Protein AF-A0A657ANF2-F1 (afdb_monomer_lite)

Structure (mmCIF, N/CA/C/O backbone):
data_AF-A0A657ANF2-F1
#
_entry.id   AF-A0A657ANF2-F1
#
loop_
_atom_site.group_PDB
_atom_site.id
_atom_site.type_symbol
_atom_site.label_atom_id
_atom_site.label_alt_id
_atom_site.label_comp_id
_atom_site.label_asym_id
_atom_site.label_entity_id
_atom_site.label_seq_id
_atom_site.pdbx_PDB_ins_code
_atom_site.Cartn_x
_atom_site.Cartn_y
_atom_si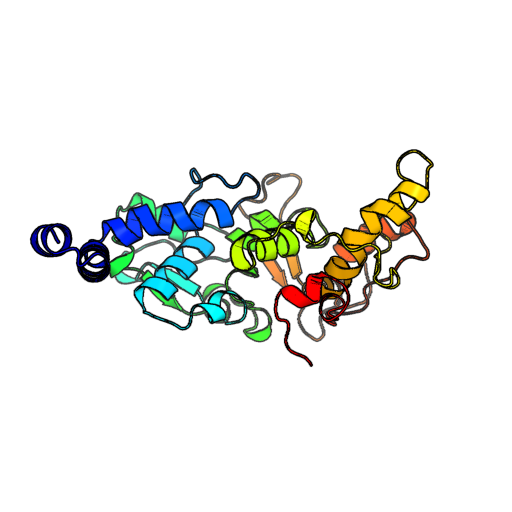te.Cartn_z
_atom_site.occupancy
_atom_site.B_iso_or_equiv
_atom_site.auth_seq_id
_atom_site.auth_comp_id
_atom_site.auth_asym_id
_atom_site.auth_atom_id
_atom_site.pdbx_PDB_model_num
ATOM 1 N N . MET A 1 1 ? -18.021 -6.505 30.573 1.00 88.06 1 MET A N 1
ATOM 2 C CA . MET A 1 1 ? -16.551 -6.576 30.742 1.00 88.06 1 MET A CA 1
ATOM 3 C C . MET A 1 1 ? -16.094 -7.172 32.077 1.00 88.06 1 MET A C 1
ATOM 5 O O . MET A 1 1 ? -15.579 -8.275 32.048 1.00 88.06 1 MET A O 1
ATOM 9 N N . ALA A 1 2 ? -16.232 -6.515 33.243 1.00 90.69 2 ALA A N 1
ATOM 10 C CA . ALA A 1 2 ? -15.667 -7.052 34.502 1.00 90.69 2 ALA A CA 1
ATOM 11 C C . ALA A 1 2 ? -16.219 -8.442 34.884 1.00 90.69 2 ALA A C 1
ATOM 13 O O . ALA A 1 2 ? -15.465 -9.310 35.313 1.00 90.69 2 ALA A O 1
ATOM 14 N N . ALA A 1 3 ? -17.521 -8.665 34.677 1.00 93.12 3 ALA A N 1
ATOM 15 C CA . ALA A 1 3 ? -18.145 -9.972 34.871 1.00 93.12 3 ALA A CA 1
ATOM 16 C C . ALA A 1 3 ? -17.601 -11.031 33.894 1.00 93.12 3 ALA A C 1
ATOM 18 O O . ALA A 1 3 ? -17.279 -12.131 34.327 1.00 93.12 3 ALA A O 1
ATOM 19 N N . ASP A 1 4 ? -17.429 -10.682 32.614 1.00 94.69 4 ASP A N 1
ATOM 20 C CA . ASP A 1 4 ? -16.887 -11.584 31.586 1.00 94.69 4 ASP A CA 1
ATOM 21 C C . ASP A 1 4 ? -15.442 -11.992 31.903 1.00 94.69 4 ASP A C 1
ATOM 23 O O . ASP A 1 4 ? -15.093 -13.166 31.823 1.00 94.69 4 ASP A O 1
ATOM 27 N N . ILE A 1 5 ? -14.616 -11.043 32.364 1.00 92.19 5 ILE A N 1
ATOM 28 C CA . ILE A 1 5 ? -13.241 -11.313 32.812 1.00 92.19 5 ILE A CA 1
ATOM 29 C C . ILE A 1 5 ? -13.242 -12.304 33.982 1.00 92.19 5 ILE A C 1
ATOM 31 O O . ILE A 1 5 ? -12.488 -13.274 33.968 1.00 92.19 5 ILE A O 1
ATOM 35 N N . LEU A 1 6 ? -14.097 -12.083 34.986 1.00 96.06 6 LEU A N 1
ATOM 36 C CA . LEU A 1 6 ? -14.198 -12.964 36.154 1.00 96.06 6 LEU A CA 1
ATOM 37 C C . LEU A 1 6 ? -14.741 -14.357 35.803 1.00 96.06 6 LEU A C 1
ATOM 39 O O . LEU A 1 6 ? -14.402 -15.324 36.481 1.00 96.06 6 LEU A O 1
ATOM 43 N N . ALA A 1 7 ? -15.555 -14.461 34.753 1.00 95.31 7 ALA A N 1
ATOM 44 C CA . ALA A 1 7 ? -16.096 -15.719 34.251 1.00 95.31 7 ALA A CA 1
ATOM 45 C C . ALA A 1 7 ? -15.133 -16.480 33.316 1.00 95.31 7 ALA A C 1
ATOM 47 O O . ALA A 1 7 ? -15.433 -17.607 32.938 1.00 95.31 7 ALA A O 1
ATOM 48 N N . GLY A 1 8 ? -13.979 -15.902 32.954 1.00 94.81 8 GLY A N 1
ATOM 49 C CA . GLY A 1 8 ? -13.053 -16.492 31.977 1.00 94.81 8 GLY A CA 1
ATOM 50 C C . GLY A 1 8 ? -13.495 -16.330 30.516 1.00 94.81 8 GLY A C 1
ATOM 51 O O . GLY A 1 8 ? -12.905 -16.931 29.622 1.00 94.81 8 GLY A O 1
ATOM 52 N N . GLU A 1 9 ? -14.493 -15.485 30.257 1.00 96.12 9 GLU A N 1
ATOM 53 C CA . GLU A 1 9 ? -15.094 -15.232 28.945 1.00 96.12 9 GLU A CA 1
ATOM 54 C C . GLU A 1 9 ? -14.338 -14.111 28.206 1.00 96.12 9 GLU A C 1
ATOM 56 O O . GLU A 1 9 ? -14.863 -13.023 27.944 1.00 96.12 9 GLU A O 1
ATOM 61 N N . ALA A 1 10 ? -13.059 -14.354 27.896 1.00 94.44 10 ALA A N 1
ATOM 62 C CA . ALA A 1 10 ? -12.150 -13.340 27.350 1.00 94.44 10 ALA A CA 1
ATOM 63 C C . ALA A 1 10 ? -12.661 -12.693 26.047 1.00 94.44 10 ALA A C 1
ATOM 65 O O . ALA A 1 10 ? -12.536 -11.481 25.874 1.00 94.44 10 ALA A O 1
ATOM 66 N N . SER A 1 11 ? -13.286 -13.471 25.157 1.00 94.56 11 SER A N 1
ATOM 67 C CA . SER A 1 11 ? -13.852 -12.956 23.903 1.00 94.56 11 SER A CA 1
ATOM 68 C C . SER A 1 11 ? -14.998 -11.970 24.144 1.00 94.56 11 SER A C 1
ATOM 70 O O . SER A 1 11 ? -15.018 -10.903 23.540 1.00 94.56 11 SER A O 1
ATOM 72 N N . ASN A 1 12 ? -15.910 -12.259 25.076 1.00 95.00 12 ASN A N 1
ATOM 73 C CA . ASN A 1 12 ? -17.025 -11.358 25.399 1.00 95.00 12 ASN A CA 1
ATOM 74 C C . ASN A 1 12 ? -16.527 -10.052 26.035 1.00 95.00 12 ASN A C 1
ATOM 76 O O . ASN A 1 12 ? -17.024 -8.962 25.728 1.00 95.00 12 ASN A O 1
ATOM 80 N N . ALA A 1 13 ? -15.502 -10.149 26.888 1.00 93.81 13 ALA A N 1
ATOM 81 C CA . ALA A 1 13 ? -14.836 -8.978 27.444 1.00 93.81 13 ALA A CA 1
ATOM 82 C C . ALA A 1 13 ? -14.207 -8.110 26.340 1.00 93.81 13 ALA A C 1
ATOM 84 O O . ALA A 1 13 ? -14.361 -6.887 26.379 1.00 93.81 13 ALA A O 1
ATOM 85 N N . ALA A 1 14 ? -13.554 -8.736 25.354 1.00 92.00 14 ALA A N 1
ATOM 86 C CA . ALA A 1 14 ? -12.954 -8.054 24.211 1.00 92.00 14 ALA A CA 1
ATOM 87 C C . ALA A 1 14 ? -14.010 -7.357 23.341 1.00 92.00 14 ALA A C 1
ATOM 89 O O . ALA A 1 14 ? -13.878 -6.162 23.098 1.00 92.00 14 ALA A O 1
ATOM 90 N N . TYR A 1 15 ? -15.102 -8.037 22.974 1.00 92.50 15 TYR A N 1
ATOM 91 C CA . TYR A 1 15 ? -16.200 -7.411 22.225 1.00 92.50 15 TYR A CA 1
ATOM 92 C C . TYR A 1 15 ? -16.806 -6.220 22.976 1.00 92.50 15 TYR A C 1
ATOM 94 O O . TYR A 1 15 ? -17.047 -5.174 22.385 1.00 92.50 15 TYR A O 1
ATOM 102 N N . THR A 1 16 ? -16.956 -6.316 24.302 1.00 93.50 16 THR A N 1
ATOM 103 C CA . THR A 1 16 ? -17.394 -5.162 25.105 1.00 93.50 16 THR A CA 1
ATOM 104 C C . THR A 1 16 ? -16.389 -4.003 25.038 1.00 93.50 16 THR A C 1
ATOM 106 O O . THR A 1 16 ? -16.791 -2.844 25.025 1.00 93.50 16 THR A O 1
ATOM 109 N N . ALA A 1 17 ? -15.081 -4.284 25.020 1.00 90.88 17 ALA A N 1
ATOM 110 C CA . ALA A 1 17 ? -14.048 -3.250 24.911 1.00 90.88 17 ALA A CA 1
ATOM 111 C C . ALA A 1 17 ? -14.080 -2.552 23.545 1.00 90.88 17 ALA A C 1
ATOM 113 O O . ALA A 1 17 ? -13.921 -1.333 23.479 1.00 90.88 17 ALA A O 1
ATOM 114 N N . MET A 1 18 ? -14.350 -3.314 22.483 1.00 93.88 18 MET A N 1
ATOM 115 C CA . MET A 1 18 ? -14.502 -2.814 21.115 1.00 93.88 18 MET A CA 1
ATOM 116 C C . MET A 1 18 ? -15.703 -1.874 20.952 1.00 93.88 18 MET A C 1
ATOM 118 O O . MET A 1 18 ? -15.773 -1.137 19.972 1.00 93.88 18 MET A O 1
ATOM 122 N N . GLU A 1 19 ? -16.636 -1.830 21.907 1.00 93.94 19 GLU A N 1
ATOM 123 C CA . GLU A 1 19 ? -17.721 -0.849 21.871 1.00 93.94 19 GLU A CA 1
ATOM 124 C C . GLU A 1 19 ? -17.276 0.575 22.231 1.00 93.94 19 GLU A C 1
ATOM 126 O O . GLU A 1 19 ? -17.934 1.545 21.847 1.00 93.94 19 GLU A O 1
ATOM 131 N N . HIS A 1 20 ? -16.152 0.731 22.927 1.00 95.69 20 HIS A N 1
ATOM 132 C CA . HIS A 1 20 ? -15.649 2.039 23.326 1.00 95.69 20 HIS A CA 1
ATOM 133 C C . HIS A 1 20 ? -14.862 2.705 22.186 1.00 95.69 20 HIS A C 1
ATOM 135 O O . HIS A 1 20 ? -14.032 2.063 21.544 1.00 95.69 20 HIS A O 1
ATOM 141 N N . THR A 1 21 ? -15.049 4.011 21.965 1.00 96.81 21 THR A N 1
ATOM 142 C CA . THR A 1 21 ? -14.400 4.739 20.853 1.00 96.81 21 THR A CA 1
ATOM 143 C C . THR A 1 21 ? -12.873 4.644 20.896 1.00 96.81 21 THR A C 1
ATOM 145 O O . THR A 1 21 ? -12.244 4.425 19.867 1.00 96.81 21 THR A O 1
ATOM 148 N N . ALA A 1 22 ? -12.283 4.674 22.097 1.00 96.50 22 ALA A N 1
ATOM 149 C CA . ALA A 1 22 ? -10.839 4.517 22.309 1.00 96.50 22 ALA A CA 1
ATOM 150 C C . ALA A 1 22 ? -10.234 3.231 21.711 1.00 96.50 22 ALA A C 1
ATOM 152 O O . ALA A 1 22 ? -9.039 3.213 21.419 1.00 96.50 22 ALA A O 1
ATOM 153 N N . PHE A 1 23 ? -11.021 2.170 21.493 1.00 97.31 23 PHE A N 1
ATOM 154 C CA . PHE A 1 23 ? -10.531 1.008 20.750 1.00 97.31 23 PHE A CA 1
ATOM 155 C C . PHE A 1 23 ? -10.122 1.394 19.317 1.00 97.31 23 PHE A C 1
ATOM 157 O O . PHE A 1 23 ? -9.074 0.978 18.839 1.00 97.31 23 PHE A O 1
ATOM 164 N N . TYR A 1 24 ? -10.883 2.263 18.657 1.00 98.06 24 TYR A N 1
ATOM 165 C CA . TYR A 1 24 ? -10.590 2.756 17.310 1.00 98.06 24 TYR A CA 1
ATOM 166 C C . TYR A 1 24 ? -9.601 3.925 17.353 1.00 98.06 24 TYR A C 1
ATOM 168 O O . TYR A 1 24 ? -8.571 3.892 16.682 1.00 98.06 24 TYR A O 1
ATOM 176 N N . ASP A 1 25 ? -9.877 4.912 18.209 1.00 97.69 25 ASP A N 1
ATOM 177 C CA . ASP A 1 25 ? -9.148 6.187 18.275 1.00 97.69 25 ASP A CA 1
ATOM 178 C C . ASP A 1 25 ? -7.704 6.023 18.790 1.00 97.69 25 ASP A C 1
ATOM 180 O O . ASP A 1 25 ? -6.833 6.853 18.515 1.00 97.69 25 ASP A O 1
ATOM 184 N N . VAL A 1 26 ? -7.442 4.949 19.549 1.00 96.75 26 VAL A N 1
ATOM 185 C CA . VAL A 1 26 ? -6.138 4.664 20.163 1.00 96.75 26 VAL A CA 1
ATOM 186 C C . VAL A 1 26 ? -5.621 3.288 19.767 1.00 96.75 26 VAL A C 1
ATOM 188 O O . VAL A 1 26 ? -4.534 3.199 19.203 1.00 96.75 26 VAL A O 1
ATOM 191 N N . THR A 1 27 ? -6.350 2.206 20.062 1.00 97.31 27 THR A N 1
ATOM 192 C CA . THR A 1 27 ? -5.808 0.845 19.897 1.00 97.31 27 THR A CA 1
ATOM 193 C C . THR A 1 27 ? -5.568 0.493 18.430 1.00 97.31 27 THR A C 1
ATOM 195 O O . THR A 1 27 ? -4.438 0.162 18.076 1.00 97.31 27 THR A O 1
ATOM 198 N N . LEU A 1 28 ? -6.581 0.601 17.566 1.00 97.56 28 LEU A N 1
ATOM 199 C CA . LEU A 1 28 ? -6.434 0.292 16.141 1.00 97.56 28 LEU A CA 1
ATOM 200 C C . LEU A 1 28 ? -5.561 1.315 15.412 1.00 97.56 28 LEU A C 1
ATOM 202 O O . LEU A 1 28 ? -4.761 0.927 14.565 1.00 97.56 28 LEU A O 1
ATOM 206 N N . LYS A 1 29 ? -5.645 2.600 15.775 1.00 98.19 29 LYS A N 1
ATOM 207 C CA . LYS A 1 29 ? -4.743 3.623 15.233 1.00 98.19 29 LYS A CA 1
ATOM 208 C C . LYS A 1 29 ? -3.274 3.295 15.517 1.00 98.19 29 LYS A C 1
ATOM 210 O O . LYS A 1 29 ? -2.473 3.245 14.591 1.00 98.19 29 LYS A O 1
ATOM 215 N N . ASN A 1 30 ? -2.924 2.994 16.769 1.00 97.81 30 ASN A N 1
ATOM 216 C CA . ASN A 1 30 ? -1.548 2.646 17.140 1.00 97.81 30 ASN A CA 1
ATOM 217 C C . ASN A 1 30 ? -1.097 1.297 16.566 1.00 97.81 30 ASN A C 1
ATOM 219 O O . ASN A 1 30 ? 0.100 1.112 16.354 1.00 97.81 30 ASN A O 1
ATOM 223 N N . LEU A 1 31 ? -2.034 0.372 16.325 1.00 97.44 31 LEU A N 1
ATOM 224 C CA . LEU A 1 31 ? -1.772 -0.886 15.628 1.00 97.44 31 LEU A CA 1
ATOM 225 C C . LEU A 1 31 ? -1.398 -0.641 14.160 1.00 97.44 31 LEU A C 1
ATOM 227 O O . LEU A 1 31 ? -0.428 -1.220 13.686 1.00 97.44 31 LEU A O 1
ATOM 231 N N . ALA A 1 32 ? -2.149 0.216 13.463 1.00 98.31 32 ALA A N 1
ATOM 232 C CA . ALA A 1 32 ? -1.952 0.485 12.042 1.00 98.31 32 ALA A CA 1
ATOM 233 C C . ALA A 1 32 ? -0.795 1.457 11.761 1.00 98.31 32 ALA A C 1
ATOM 235 O O . ALA A 1 32 ? -0.170 1.367 10.708 1.00 98.31 32 ALA A O 1
ATOM 236 N N . ALA A 1 33 ? -0.487 2.375 12.683 1.00 98.56 33 ALA A N 1
ATOM 237 C CA . ALA A 1 33 ? 0.499 3.433 12.466 1.00 98.56 33 ALA A CA 1
ATOM 238 C C . ALA A 1 33 ? 1.898 2.935 12.034 1.00 98.56 33 ALA A C 1
ATOM 240 O O . ALA A 1 33 ? 2.422 3.453 11.043 1.00 98.56 33 ALA A O 1
ATOM 241 N N . PRO A 1 34 ? 2.487 1.894 12.662 1.00 98.25 34 PRO A N 1
ATOM 242 C CA . PRO A 1 34 ? 3.754 1.311 12.215 1.00 98.25 34 PRO A CA 1
ATOM 243 C C . PRO A 1 34 ? 3.741 0.790 10.777 1.00 98.25 34 PRO A C 1
ATOM 245 O O . PRO A 1 34 ? 4.794 0.679 10.158 1.00 98.25 34 PRO A O 1
ATOM 248 N N . TRP A 1 35 ? 2.572 0.461 10.225 1.00 98.19 35 TRP A N 1
ATOM 249 C CA . TRP A 1 35 ? 2.472 -0.076 8.870 1.00 98.19 35 TRP A CA 1
ATOM 250 C C . TRP A 1 35 ? 2.598 1.008 7.801 1.00 98.19 35 TRP A C 1
ATOM 252 O O . TRP A 1 35 ? 2.810 0.679 6.638 1.00 98.19 35 TRP A O 1
ATOM 262 N N . THR A 1 36 ? 2.475 2.286 8.174 1.00 98.12 36 THR A N 1
ATOM 263 C CA . THR A 1 36 ? 2.385 3.410 7.231 1.00 98.12 36 THR A CA 1
ATOM 264 C C . THR A 1 36 ? 3.690 4.195 7.087 1.00 98.12 36 THR A C 1
ATOM 266 O O . THR A 1 36 ? 3.676 5.285 6.521 1.00 98.12 36 THR A O 1
ATOM 269 N N . ASN A 1 37 ? 4.800 3.720 7.661 1.00 97.75 37 ASN A N 1
ATOM 270 C CA . ASN A 1 37 ? 6.094 4.399 7.598 1.00 97.75 37 ASN A CA 1
ATOM 271 C C . ASN A 1 37 ? 7.266 3.417 7.711 1.00 97.75 37 ASN A C 1
ATOM 273 O O . ASN A 1 37 ? 7.164 2.386 8.371 1.00 97.75 37 ASN A O 1
ATOM 277 N N . GLU A 1 38 ? 8.407 3.766 7.114 1.00 96.19 38 GLU A N 1
ATOM 278 C CA . GLU A 1 38 ? 9.582 2.883 7.092 1.00 96.19 38 GLU A CA 1
ATOM 279 C C . GLU A 1 38 ? 10.214 2.658 8.472 1.00 96.19 38 GLU A C 1
ATOM 281 O O . GLU A 1 38 ? 10.819 1.614 8.716 1.00 96.19 38 GLU A O 1
ATOM 286 N N . ALA A 1 39 ? 10.060 3.620 9.388 1.00 97.12 39 ALA A N 1
ATOM 287 C CA . ALA A 1 39 ? 10.586 3.534 10.748 1.00 97.12 39 ALA A CA 1
ATOM 288 C C . ALA A 1 39 ? 9.763 2.606 11.657 1.00 97.12 39 ALA A C 1
ATOM 290 O O . ALA A 1 39 ? 10.162 2.369 12.798 1.00 97.12 39 ALA A O 1
ATOM 291 N N . MET A 1 40 ? 8.614 2.108 11.178 1.00 96.69 40 MET A N 1
ATOM 292 C CA . MET A 1 40 ? 7.659 1.309 11.950 1.00 96.69 40 MET A CA 1
ATOM 293 C C . MET A 1 40 ? 7.254 1.985 13.270 1.00 96.69 40 MET A C 1
ATOM 295 O O . MET A 1 40 ? 7.021 1.339 14.292 1.00 96.69 40 MET A O 1
ATOM 299 N N . SER A 1 41 ? 7.194 3.315 13.255 1.00 97.75 41 SER A N 1
ATOM 300 C CA . SER A 1 41 ? 6.860 4.128 14.417 1.00 97.75 41 SER A CA 1
ATOM 301 C C . SER A 1 41 ? 5.348 4.255 14.564 1.00 97.75 41 SER A C 1
ATOM 303 O O . SER A 1 41 ? 4.645 4.468 13.579 1.00 97.75 41 SER A O 1
ATOM 305 N N . SER A 1 42 ? 4.849 4.210 15.800 1.00 97.19 42 SER A N 1
ATOM 306 C CA . SER A 1 42 ? 3.474 4.630 16.110 1.00 97.19 42 SER A CA 1
ATOM 307 C C . SER A 1 42 ? 3.328 6.156 16.213 1.00 97.19 42 SER A C 1
ATOM 309 O O . SER A 1 42 ? 2.215 6.654 16.320 1.00 97.19 42 SER A O 1
ATOM 311 N N . PHE A 1 43 ? 4.435 6.909 16.203 1.00 96.25 43 PHE A N 1
ATOM 312 C CA . PHE A 1 43 ? 4.452 8.372 16.315 1.00 96.25 43 PHE A CA 1
ATOM 313 C C . PHE A 1 43 ? 4.463 9.028 14.934 1.00 96.25 43 PHE A C 1
ATOM 315 O O . PHE A 1 43 ? 5.441 9.665 14.542 1.00 96.25 43 PHE A O 1
ATOM 322 N N . VAL A 1 44 ? 3.381 8.832 14.190 1.00 97.69 44 VAL A N 1
ATOM 323 C CA . VAL A 1 44 ? 3.146 9.442 12.878 1.00 97.69 44 VAL A CA 1
ATOM 324 C C . VAL A 1 44 ? 1.724 10.012 12.828 1.00 97.69 44 VAL A C 1
ATOM 326 O O . VAL A 1 44 ? 0.861 9.490 13.537 1.00 97.69 44 VAL A O 1
ATOM 329 N N . PRO A 1 45 ? 1.462 11.064 12.029 1.00 98.00 45 PRO A N 1
ATOM 330 C CA . PRO A 1 45 ? 0.119 11.625 11.900 1.00 98.00 45 PRO A CA 1
ATOM 331 C C . PRO A 1 45 ? -0.892 10.595 11.396 1.00 98.00 45 PRO A C 1
ATOM 333 O O . PRO A 1 45 ? -0.549 9.750 10.557 1.00 98.00 45 PRO A O 1
ATOM 336 N N . PHE A 1 46 ? -2.143 10.697 11.850 1.00 98.75 46 PHE A N 1
ATOM 337 C CA . PHE A 1 46 ? -3.236 9.922 11.274 1.00 98.75 46 PHE A CA 1
ATOM 338 C C . PHE A 1 46 ? -3.354 10.177 9.765 1.00 98.75 46 PHE A C 1
ATOM 340 O O . PHE A 1 46 ? -3.164 11.298 9.290 1.00 98.75 46 PHE A O 1
ATOM 347 N N . ASN A 1 47 ? -3.627 9.125 8.993 1.00 98.81 47 ASN A N 1
ATOM 348 C CA . ASN A 1 47 ? -3.616 9.179 7.533 1.00 98.81 47 ASN A CA 1
ATOM 349 C C . ASN A 1 47 ? -4.621 8.206 6.903 1.00 98.81 47 ASN A C 1
ATOM 351 O O . ASN A 1 47 ? -5.271 7.418 7.594 1.00 98.81 47 ASN A O 1
ATOM 355 N N . ASP A 1 48 ? -4.735 8.260 5.578 1.00 98.75 48 ASP A N 1
ATOM 356 C CA . ASP A 1 48 ? -5.681 7.467 4.795 1.00 98.75 48 ASP A CA 1
ATOM 357 C C . ASP A 1 48 ? -5.501 5.956 4.912 1.00 98.75 48 ASP A C 1
ATOM 359 O O . ASP A 1 48 ? -6.490 5.218 4.962 1.00 98.75 48 ASP A O 1
ATOM 363 N N . TYR A 1 49 ? -4.261 5.478 4.997 1.00 98.75 49 TYR A N 1
ATOM 364 C CA . TYR A 1 49 ? -3.992 4.065 5.229 1.00 98.75 49 TYR A CA 1
ATOM 365 C C . TYR A 1 49 ? -4.553 3.630 6.593 1.00 98.75 49 TYR A C 1
ATOM 367 O O . TYR A 1 49 ? -5.357 2.694 6.664 1.00 98.75 49 TYR A O 1
ATOM 375 N N . MET A 1 50 ? -4.219 4.346 7.672 1.00 98.88 50 MET A N 1
ATOM 376 C CA . MET A 1 50 ? -4.751 4.027 9.003 1.00 98.88 50 MET A CA 1
ATOM 377 C C . MET A 1 50 ? -6.280 4.095 9.036 1.00 98.88 50 MET A C 1
ATOM 379 O O . MET A 1 50 ? -6.921 3.176 9.544 1.00 98.88 50 MET A O 1
ATOM 383 N N . ALA A 1 51 ? -6.871 5.149 8.466 1.00 98.88 51 ALA A N 1
ATOM 384 C CA . ALA A 1 51 ? -8.320 5.313 8.401 1.00 98.88 51 ALA A CA 1
ATOM 385 C C . ALA A 1 51 ? -8.995 4.134 7.695 1.00 98.88 51 ALA A C 1
ATOM 387 O O . ALA A 1 51 ? -9.993 3.613 8.191 1.00 98.88 51 ALA A O 1
ATOM 388 N N . THR A 1 52 ? -8.416 3.668 6.587 1.00 98.81 52 THR A N 1
ATOM 389 C CA . THR A 1 52 ? -8.944 2.540 5.810 1.00 98.81 52 THR A CA 1
ATOM 390 C C . THR A 1 52 ? -8.904 1.234 6.598 1.00 98.81 52 THR A C 1
ATOM 392 O O . THR A 1 52 ? -9.894 0.508 6.625 1.00 98.81 52 THR A O 1
ATOM 395 N N . VAL A 1 53 ? -7.803 0.955 7.303 1.00 98.69 53 VAL A N 1
ATOM 396 C CA . VAL A 1 53 ? -7.701 -0.218 8.189 1.00 98.69 53 VAL A CA 1
ATOM 397 C C . VAL A 1 53 ? -8.750 -0.158 9.300 1.00 98.69 53 VAL A C 1
ATOM 399 O O . VAL A 1 53 ? -9.473 -1.129 9.519 1.00 98.69 53 VAL A O 1
ATOM 402 N N . ILE A 1 54 ? -8.851 0.980 9.994 1.00 98.69 54 ILE A N 1
ATOM 403 C CA . ILE A 1 54 ? -9.790 1.167 11.108 1.00 98.69 54 ILE A CA 1
ATOM 404 C C . ILE A 1 54 ? -11.234 1.016 10.629 1.00 98.69 54 ILE A C 1
ATOM 406 O O . ILE A 1 54 ? -12.025 0.343 11.285 1.00 98.69 54 ILE A O 1
ATOM 410 N N . GLY A 1 55 ? -11.567 1.615 9.486 1.00 98.62 55 GLY A N 1
ATOM 411 C CA . GLY A 1 55 ? -12.894 1.553 8.890 1.00 98.62 55 GLY A CA 1
ATOM 412 C C . GLY A 1 55 ? -13.315 0.137 8.512 1.00 98.62 55 GLY A C 1
ATOM 413 O O . GLY A 1 55 ? -14.395 -0.294 8.907 1.00 98.62 55 GLY A O 1
ATOM 414 N N . LEU A 1 56 ? -12.438 -0.615 7.837 1.00 98.56 56 LEU A N 1
ATOM 415 C CA . LEU A 1 56 ? -12.699 -2.014 7.479 1.00 98.56 56 LEU A CA 1
ATOM 416 C C . LEU A 1 56 ? -12.949 -2.889 8.714 1.00 98.56 56 LEU A C 1
ATOM 418 O O . LEU A 1 56 ? -13.869 -3.702 8.710 1.00 98.56 56 LEU A O 1
ATOM 422 N N . VAL A 1 57 ? -12.152 -2.709 9.776 1.00 97.62 57 VAL A N 1
ATOM 423 C CA . VAL A 1 57 ? -12.334 -3.443 11.041 1.00 97.62 57 VAL A CA 1
ATOM 424 C C . VAL A 1 57 ? -13.641 -3.050 11.724 1.00 97.62 57 VAL A C 1
ATOM 426 O O . VAL A 1 57 ? -14.362 -3.915 12.211 1.00 97.62 57 VAL A O 1
ATOM 429 N N . ARG A 1 58 ? -13.956 -1.753 11.770 1.00 97.56 58 ARG A N 1
ATOM 430 C CA . ARG A 1 58 ? -15.186 -1.250 12.390 1.00 97.56 58 ARG A CA 1
ATOM 431 C C . ARG A 1 58 ? -16.436 -1.780 11.694 1.00 97.56 58 ARG A C 1
ATOM 433 O O . ARG A 1 58 ? -17.399 -2.127 12.370 1.00 97.56 58 ARG A O 1
ATOM 440 N N . ASP A 1 59 ? -16.415 -1.820 10.368 1.00 97.56 59 ASP A N 1
ATOM 441 C CA . ASP A 1 59 ? -17.565 -2.220 9.560 1.00 97.56 59 ASP A CA 1
ATOM 442 C C . ASP A 1 59 ? -17.687 -3.748 9.413 1.00 97.56 59 ASP A C 1
ATOM 444 O O . ASP A 1 59 ? -18.567 -4.212 8.691 1.00 97.56 59 ASP A O 1
ATOM 448 N N . ASP A 1 60 ? -16.825 -4.524 10.089 1.00 96.00 60 ASP A N 1
ATOM 449 C CA . ASP A 1 60 ? -16.749 -5.991 9.990 1.00 96.00 60 ASP A CA 1
ATOM 450 C C . ASP A 1 60 ? -16.665 -6.467 8.525 1.00 96.00 60 ASP A C 1
ATOM 452 O O . ASP A 1 60 ? -17.281 -7.450 8.104 1.00 96.00 60 ASP A O 1
ATOM 456 N N . ALA A 1 61 ? -15.927 -5.711 7.707 1.00 97.44 61 ALA A N 1
ATOM 457 C CA . ALA A 1 61 ? -15.745 -6.002 6.294 1.00 97.44 61 ALA A CA 1
ATOM 458 C C . ALA A 1 61 ? -14.754 -7.159 6.095 1.00 97.44 61 ALA A C 1
ATOM 460 O O . ALA A 1 61 ? -13.910 -7.446 6.946 1.00 97.44 61 ALA A O 1
ATOM 461 N N . ASP A 1 62 ? -14.791 -7.802 4.922 1.00 96.88 62 ASP A N 1
ATOM 462 C CA . ASP A 1 62 ? -13.766 -8.781 4.554 1.00 96.88 62 ASP A CA 1
ATOM 463 C C . ASP A 1 62 ? -12.392 -8.104 4.496 1.00 96.88 62 ASP A C 1
ATOM 465 O O . ASP A 1 62 ? -12.061 -7.420 3.524 1.00 96.88 62 ASP A O 1
ATOM 469 N N . PHE A 1 63 ? -11.578 -8.318 5.531 1.00 96.69 63 PHE A N 1
ATOM 470 C CA . PHE A 1 63 ? -10.302 -7.629 5.694 1.00 96.69 63 PHE A CA 1
ATOM 471 C C . PHE A 1 63 ? -9.318 -7.916 4.556 1.00 96.69 63 PHE A C 1
ATOM 473 O O . PHE A 1 63 ? -8.432 -7.111 4.305 1.00 96.69 63 PHE A O 1
ATOM 480 N N . ARG A 1 64 ? -9.495 -9.000 3.785 1.00 95.50 64 ARG A N 1
ATOM 481 C CA . ARG A 1 64 ? -8.661 -9.270 2.599 1.00 95.50 64 ARG A CA 1
ATOM 482 C C . ARG A 1 64 ? -8.754 -8.150 1.559 1.00 95.50 64 ARG A C 1
ATOM 484 O O . ARG A 1 64 ? -7.785 -7.915 0.841 1.00 95.50 64 ARG A O 1
ATOM 491 N N . SER A 1 65 ? -9.890 -7.446 1.499 1.00 97.25 65 SER A N 1
ATOM 492 C CA . SER A 1 65 ? -10.108 -6.283 0.619 1.00 97.25 65 SER A CA 1
ATOM 493 C C . SER A 1 65 ? -9.068 -5.181 0.808 1.00 97.25 65 SER A C 1
ATOM 495 O O . SER A 1 65 ? -8.778 -4.456 -0.147 1.00 97.25 65 SER A O 1
ATOM 497 N N . VAL A 1 66 ? -8.435 -5.122 1.987 1.00 97.62 66 VAL A N 1
ATOM 498 C CA . VAL A 1 66 ? -7.378 -4.166 2.318 1.00 97.62 66 VAL A CA 1
ATOM 499 C C . VAL A 1 66 ? -6.209 -4.219 1.333 1.00 97.62 66 VAL A C 1
ATOM 501 O O . VAL A 1 66 ? -5.522 -3.220 1.201 1.00 97.62 66 VAL A O 1
ATOM 504 N N . LEU A 1 67 ? -5.990 -5.323 0.606 1.00 96.62 67 LEU A N 1
ATOM 505 C CA . LEU A 1 67 ? -4.873 -5.476 -0.340 1.00 96.62 67 LEU A CA 1
ATOM 506 C C . LEU A 1 67 ? -5.267 -5.437 -1.824 1.00 96.62 67 LEU A C 1
ATOM 508 O O . LEU A 1 67 ? -4.397 -5.610 -2.672 1.00 96.62 67 LEU A O 1
ATOM 512 N N . TYR A 1 68 ? -6.544 -5.262 -2.176 1.00 96.00 68 TYR A N 1
ATOM 513 C CA . TYR A 1 68 ? -6.944 -5.328 -3.593 1.00 96.00 68 TYR A CA 1
ATOM 514 C C . TYR A 1 68 ? -8.131 -4.454 -3.990 1.00 96.00 68 TYR A C 1
ATOM 516 O O . TYR A 1 68 ? -8.338 -4.236 -5.178 1.00 96.00 68 TYR A O 1
ATOM 524 N N . SER A 1 69 ? -8.953 -4.000 -3.044 1.00 97.94 69 SER A N 1
ATOM 525 C CA . SER A 1 69 ? -10.182 -3.279 -3.384 1.00 97.94 69 SER A CA 1
ATOM 526 C C . SER A 1 69 ? -9.936 -1.798 -3.643 1.00 97.94 69 SER A C 1
ATOM 528 O O . SER A 1 69 ? -9.032 -1.191 -3.072 1.00 97.94 69 SER A O 1
ATOM 530 N N . ASP A 1 70 ? -10.804 -1.190 -4.443 1.00 98.62 70 ASP A N 1
ATOM 531 C CA . ASP A 1 70 ? -10.939 0.262 -4.506 1.00 98.62 70 ASP A CA 1
ATOM 532 C C . ASP A 1 70 ? -11.702 0.753 -3.273 1.00 98.62 70 ASP A C 1
ATOM 534 O O . ASP A 1 70 ? -12.922 0.906 -3.286 1.00 98.62 70 ASP A O 1
ATOM 538 N N . VAL A 1 71 ? -10.975 0.896 -2.167 1.00 98.50 71 VAL A N 1
ATOM 539 C CA . VAL A 1 71 ? -11.531 1.229 -0.854 1.00 98.50 71 VAL A CA 1
ATOM 540 C C . VAL A 1 71 ? -10.740 2.351 -0.204 1.00 98.50 71 VAL A C 1
ATOM 542 O O . VAL A 1 71 ? -9.513 2.412 -0.312 1.00 98.50 71 VAL A O 1
ATOM 545 N N . LEU A 1 72 ? -11.465 3.234 0.474 1.00 98.69 72 LEU A N 1
ATOM 546 C CA . LEU A 1 72 ? -10.935 4.306 1.299 1.00 98.69 72 LEU A CA 1
ATOM 547 C C . LEU A 1 72 ? -11.912 4.573 2.445 1.00 98.69 72 LEU A C 1
ATOM 549 O O . LEU A 1 72 ? -13.115 4.374 2.294 1.00 98.69 72 LEU A O 1
ATOM 553 N N . TYR A 1 73 ? -11.418 5.068 3.573 1.00 98.75 73 TYR A N 1
ATOM 554 C CA . TYR A 1 73 ? -12.274 5.634 4.613 1.00 98.75 73 TYR A CA 1
ATOM 555 C C . TYR A 1 73 ? -11.884 7.074 4.882 1.00 98.75 73 TYR A C 1
ATOM 557 O O . TYR A 1 73 ? -10.707 7.373 5.054 1.00 98.75 73 TYR A O 1
ATOM 565 N N . VAL A 1 74 ? -12.884 7.948 4.940 1.00 98.81 74 VAL A N 1
ATOM 566 C CA . VAL A 1 74 ? -12.723 9.394 5.126 1.00 98.81 74 VAL A CA 1
ATOM 567 C C . VAL A 1 74 ? -13.581 9.872 6.294 1.00 98.81 74 VAL A C 1
ATOM 569 O O . VAL A 1 74 ? -14.568 9.237 6.659 1.00 98.81 74 VAL A O 1
ATOM 572 N N . GLY A 1 75 ? -13.219 10.995 6.899 1.00 98.50 75 GLY A N 1
ATOM 573 C CA . GLY A 1 75 ? -14.039 11.691 7.881 1.00 98.50 75 GLY A CA 1
ATOM 574 C C . GLY A 1 75 ? -15.359 12.185 7.286 1.00 98.50 75 GLY A C 1
ATOM 575 O O . GLY A 1 75 ? -15.423 12.652 6.148 1.00 98.50 75 GLY A O 1
ATOM 576 N N . ASN A 1 76 ? -16.423 12.090 8.077 1.00 98.00 76 ASN A N 1
ATOM 577 C CA . ASN A 1 76 ? -17.774 12.472 7.691 1.00 98.00 76 ASN A CA 1
ATOM 578 C C . ASN A 1 76 ? -17.837 13.947 7.255 1.00 98.00 76 ASN A C 1
ATOM 580 O O . ASN A 1 76 ? -17.348 14.837 7.956 1.00 98.00 76 ASN A O 1
ATOM 584 N N . SER A 1 77 ? -18.499 14.222 6.128 1.00 96.00 77 SER A N 1
ATOM 585 C CA . SER A 1 77 ? -18.615 15.575 5.568 1.00 96.00 77 SER A CA 1
ATOM 586 C C . SER A 1 77 ? -19.302 16.573 6.509 1.00 96.00 77 SER A C 1
ATOM 588 O O . SER A 1 77 ? -19.056 17.775 6.407 1.00 96.00 77 SER A O 1
ATOM 590 N N . SER A 1 78 ? -20.107 16.103 7.472 1.00 97.00 78 SER A N 1
ATOM 591 C CA . SER A 1 78 ? -20.751 16.957 8.478 1.00 97.00 78 SER A CA 1
ATOM 592 C C . SER A 1 78 ? -19.770 17.660 9.421 1.00 97.00 78 SER A C 1
ATOM 594 O O . SER A 1 78 ? -20.167 18.593 10.114 1.00 97.00 78 SER A O 1
ATOM 596 N N . LEU A 1 79 ? -18.515 17.208 9.483 1.00 97.56 79 LEU A N 1
ATOM 597 C CA . LEU A 1 79 ? -17.482 17.760 10.361 1.00 97.56 79 LEU A CA 1
ATOM 598 C C . LEU A 1 79 ? -16.810 19.025 9.803 1.00 97.56 79 LEU A C 1
ATOM 600 O O . LEU A 1 79 ? -16.100 19.704 10.538 1.00 97.56 79 LEU A O 1
ATOM 604 N N . GLY A 1 80 ? -17.026 19.367 8.526 1.00 97.19 80 GLY A N 1
ATOM 605 C CA . GLY A 1 80 ? -16.415 20.555 7.914 1.00 97.19 80 GLY A CA 1
ATOM 606 C C . GLY A 1 80 ? -14.891 20.466 7.755 1.00 97.19 80 GLY A C 1
ATOM 607 O O . GLY A 1 80 ? -14.213 21.492 7.774 1.00 97.19 80 GLY A O 1
ATOM 608 N N . LEU A 1 81 ? -14.357 19.248 7.620 1.00 98.19 81 LEU A N 1
ATOM 609 C CA . LEU A 1 81 ? -12.933 18.980 7.401 1.00 98.19 81 LEU A CA 1
ATOM 610 C C . LEU A 1 81 ? -12.480 19.457 6.007 1.00 98.19 81 LEU A C 1
ATOM 612 O O . LEU A 1 81 ? -13.311 19.569 5.100 1.00 98.19 81 LEU A O 1
ATOM 616 N N . PRO A 1 82 ? -11.167 19.679 5.789 1.00 98.38 82 PRO A N 1
ATOM 617 C CA . PRO A 1 82 ? -10.613 19.769 4.439 1.00 98.38 82 PRO A CA 1
ATOM 618 C C . PRO A 1 82 ? -11.043 18.565 3.596 1.00 98.38 82 PRO A C 1
ATOM 620 O O . PRO A 1 82 ? -11.184 17.466 4.126 1.00 98.38 82 PRO A O 1
ATOM 623 N N . ASN A 1 83 ? -11.233 18.738 2.288 1.00 97.88 83 ASN A N 1
ATOM 624 C CA . ASN A 1 83 ? -11.560 17.600 1.426 1.00 97.88 83 ASN A CA 1
ATOM 625 C C . ASN A 1 83 ? -10.402 16.581 1.412 1.00 97.88 83 ASN A C 1
ATOM 627 O O . ASN A 1 83 ? -9.239 17.002 1.423 1.00 97.88 83 ASN A O 1
ATOM 631 N N . PRO A 1 84 ? -10.692 15.267 1.349 1.00 97.81 84 PRO A N 1
ATOM 632 C CA . PRO A 1 84 ? -9.682 14.252 1.068 1.00 97.81 84 PRO A CA 1
ATOM 633 C C . PRO A 1 84 ? -8.890 14.607 -0.195 1.00 97.81 84 PRO A C 1
ATOM 635 O O . PRO A 1 84 ? -9.444 15.137 -1.158 1.00 97.81 84 PRO A O 1
ATOM 638 N N . SER A 1 85 ? -7.585 14.344 -0.182 1.00 97.00 85 SER A N 1
ATOM 639 C CA . SER A 1 85 ? -6.695 14.709 -1.281 1.00 97.00 85 SER A CA 1
ATOM 640 C C . SER A 1 85 ? -5.588 13.681 -1.458 1.00 97.00 85 SER A C 1
ATOM 642 O O . SER A 1 85 ? -4.968 13.250 -0.488 1.00 97.00 85 SER A O 1
ATOM 644 N N . ILE A 1 86 ? -5.281 13.354 -2.713 1.00 96.12 86 ILE A N 1
ATOM 645 C CA . ILE A 1 86 ? -4.137 12.503 -3.058 1.00 96.12 86 ILE A CA 1
ATOM 646 C C . ILE A 1 86 ? -2.790 13.198 -2.812 1.00 96.12 86 ILE A C 1
ATOM 648 O O . ILE A 1 86 ? -1.768 12.528 -2.708 1.00 96.12 86 ILE A O 1
ATOM 652 N N . SER A 1 87 ? -2.780 14.529 -2.689 1.00 96.75 87 SER A N 1
ATOM 653 C CA . SER A 1 87 ? -1.565 15.334 -2.519 1.00 96.75 87 SER A CA 1
ATOM 654 C C . SER A 1 87 ? -1.416 15.974 -1.138 1.00 96.75 87 SER A C 1
ATOM 656 O O . SER A 1 87 ? -0.476 16.726 -0.899 1.00 96.75 87 SER A O 1
ATOM 658 N N . SER A 1 88 ? -2.327 15.699 -0.198 1.00 97.50 88 SER A N 1
ATOM 659 C CA . SER A 1 88 ? -2.286 16.297 1.141 1.00 97.50 88 SER A CA 1
ATOM 660 C C . SER A 1 88 ? -2.897 15.390 2.204 1.00 97.50 88 SER A C 1
ATOM 662 O O . SER A 1 88 ? -3.949 14.798 1.988 1.00 97.50 88 SER A O 1
ATOM 664 N N . ASN A 1 89 ? -2.269 15.338 3.384 1.00 98.38 89 ASN A N 1
ATOM 665 C CA . ASN A 1 89 ? -2.787 14.606 4.544 1.00 98.38 89 ASN A CA 1
ATOM 666 C C . ASN A 1 89 ? -3.768 15.426 5.410 1.00 98.38 89 ASN A C 1
ATOM 668 O O . ASN A 1 89 ? -4.307 14.910 6.387 1.00 98.38 89 ASN A O 1
ATOM 672 N N . ALA A 1 90 ? -4.034 16.687 5.049 1.00 98.56 90 ALA A N 1
ATOM 673 C CA . ALA A 1 90 ? -4.735 17.645 5.907 1.00 98.56 90 ALA A CA 1
ATOM 674 C C . ALA A 1 90 ? -6.137 17.191 6.351 1.00 98.56 90 ALA A C 1
ATOM 676 O O . ALA A 1 90 ? -6.590 17.562 7.430 1.00 98.56 90 ALA A O 1
ATOM 677 N N . HIS A 1 91 ? -6.832 16.388 5.540 1.00 98.75 91 HIS A N 1
ATOM 678 C CA . HIS A 1 91 ? -8.129 15.818 5.910 1.00 98.75 91 HIS A CA 1
ATOM 679 C C . HIS A 1 91 ? -8.034 14.938 7.168 1.00 98.75 91 HIS A C 1
ATOM 681 O O . HIS A 1 91 ? -8.847 15.065 8.082 1.00 98.75 91 HIS A O 1
ATOM 687 N N . TYR A 1 92 ? -7.031 14.059 7.216 1.00 98.75 92 TYR A N 1
ATOM 688 C CA . TYR A 1 92 ? -6.855 13.085 8.291 1.00 98.75 92 TYR A CA 1
ATOM 689 C C . TYR A 1 92 ? -6.233 13.719 9.534 1.00 98.75 92 TYR A C 1
ATOM 691 O O . TYR A 1 92 ? -6.662 13.413 10.642 1.00 98.75 92 TYR A O 1
ATOM 699 N N . GLU A 1 93 ? -5.307 14.664 9.356 1.00 98.62 93 GLU A N 1
ATOM 700 C CA . GLU A 1 93 ? -4.769 15.465 10.464 1.00 98.62 93 GLU A CA 1
ATOM 701 C C . GLU A 1 93 ? -5.878 16.277 11.133 1.00 98.62 93 GLU A C 1
ATOM 703 O O . GLU A 1 93 ? -6.042 16.201 12.344 1.00 98.62 93 GLU A O 1
ATOM 708 N N . ALA A 1 94 ? -6.726 16.963 10.357 1.00 98.75 94 ALA A N 1
ATOM 709 C CA . ALA A 1 94 ? -7.850 17.718 10.911 1.00 98.75 94 ALA A CA 1
ATOM 710 C C . ALA A 1 94 ? -8.876 16.820 11.625 1.00 98.75 94 ALA A C 1
ATOM 712 O O . ALA A 1 94 ? -9.471 17.234 12.622 1.00 98.75 94 ALA A O 1
ATOM 713 N N . LEU A 1 95 ? -9.092 15.596 11.127 1.00 98.50 95 LEU A N 1
ATOM 714 C CA . LEU A 1 95 ? -9.973 14.622 11.771 1.00 98.50 95 LEU A CA 1
ATOM 715 C C . LEU A 1 95 ? -9.436 14.205 13.151 1.00 98.50 95 LEU A C 1
ATOM 717 O O . LEU A 1 95 ? -10.207 14.140 14.110 1.00 98.50 95 LEU A O 1
ATOM 721 N N . GLU A 1 96 ? -8.127 13.957 13.252 1.00 97.88 96 GLU A N 1
ATOM 722 C CA . GLU A 1 96 ? -7.448 13.612 14.504 1.00 97.88 96 GLU A CA 1
ATOM 723 C C . GLU A 1 96 ? -7.360 14.807 15.467 1.00 97.88 96 GLU A C 1
ATOM 725 O O . GLU A 1 96 ? -7.752 14.683 16.629 1.00 97.88 96 GLU A O 1
ATOM 730 N N . ASP A 1 97 ? -6.920 15.971 14.987 1.00 98.06 97 ASP A N 1
ATOM 731 C CA . ASP A 1 97 ? -6.762 17.202 15.772 1.00 98.06 97 ASP A CA 1
ATOM 732 C C . ASP A 1 97 ? -8.095 17.697 16.350 1.00 98.06 97 ASP A C 1
ATOM 734 O O . ASP A 1 97 ? -8.144 18.253 17.451 1.00 98.06 97 ASP A O 1
ATOM 738 N N . GLY A 1 98 ? -9.200 17.465 15.632 1.00 97.12 98 GLY A N 1
ATOM 739 C CA . GLY A 1 98 ? -10.556 17.751 16.100 1.00 97.12 98 GLY A CA 1
ATOM 740 C C . GLY A 1 98 ? -11.049 16.817 17.212 1.00 97.12 98 GLY A C 1
ATOM 741 O O . GLY A 1 98 ? -12.106 17.069 17.793 1.00 97.12 98 GLY A O 1
ATOM 742 N N . GLY A 1 99 ? -10.314 15.741 17.523 1.00 97.00 99 GLY A N 1
ATOM 743 C CA . GLY A 1 99 ? -10.702 14.743 18.521 1.00 97.00 99 GLY A CA 1
ATOM 744 C C . GLY A 1 99 ? -11.984 13.991 18.155 1.00 97.00 99 GLY A C 1
ATOM 745 O O . GLY A 1 99 ? -12.716 13.543 19.040 1.00 97.00 99 GLY A O 1
ATOM 746 N N . HIS A 1 100 ? -12.300 13.897 16.861 1.00 97.75 100 HIS A N 1
ATOM 747 C CA . HIS A 1 100 ? -13.503 13.227 16.387 1.00 97.75 100 HIS A CA 1
ATOM 748 C C . HIS A 1 100 ? -13.360 11.712 16.523 1.00 97.75 100 HIS A C 1
ATOM 750 O O . HIS A 1 100 ? -12.326 11.139 16.183 1.00 97.75 100 HIS A O 1
ATOM 756 N N . SER A 1 101 ? -14.416 11.043 16.991 1.00 97.81 101 SER A N 1
ATOM 757 C CA . SER A 1 101 ? -14.390 9.587 17.115 1.00 97.81 101 SER A CA 1
ATOM 758 C C . SER A 1 101 ? -14.272 8.922 15.742 1.00 97.81 101 SER A C 1
ATOM 760 O O . SER A 1 101 ? -15.149 9.075 14.891 1.00 97.81 101 SER A O 1
ATOM 762 N N . LEU A 1 102 ? -13.237 8.105 15.558 1.00 98.06 102 LEU A N 1
ATOM 763 C CA . LEU A 1 102 ? -13.039 7.294 14.359 1.00 98.06 102 LEU A CA 1
ATOM 764 C C . LEU A 1 102 ? -14.104 6.194 14.250 1.00 98.06 102 LEU A C 1
ATOM 766 O O . LEU A 1 102 ? -14.475 5.797 13.146 1.00 98.06 102 LEU A O 1
ATOM 770 N N . LYS A 1 103 ? -14.661 5.751 15.387 1.00 97.56 103 LYS A N 1
ATOM 771 C CA . LYS A 1 103 ? -15.823 4.852 15.409 1.00 97.56 103 LYS A CA 1
ATOM 772 C C . LYS A 1 103 ? -17.038 5.513 14.756 1.00 97.56 103 LYS A C 1
ATOM 774 O O . LYS A 1 103 ? -17.677 4.903 13.908 1.00 97.56 103 LYS A O 1
ATOM 779 N N . GLU A 1 104 ? -17.361 6.745 15.134 1.00 97.62 104 GLU A N 1
ATOM 780 C CA . GLU A 1 104 ? -18.607 7.399 14.711 1.00 97.62 104 GLU A CA 1
ATOM 781 C C . GLU A 1 104 ? -18.496 8.099 13.352 1.00 97.62 104 GLU A C 1
ATOM 783 O O . GLU A 1 104 ? -19.459 8.109 12.586 1.00 97.62 104 GLU A O 1
ATOM 788 N N . TYR A 1 105 ? -17.333 8.681 13.046 1.00 98.19 105 TYR A N 1
ATOM 789 C CA . TYR A 1 105 ? -17.200 9.642 11.951 1.00 98.19 105 TYR A CA 1
ATOM 790 C C . TYR A 1 105 ? -16.368 9.171 10.759 1.00 98.19 105 TYR A C 1
ATOM 792 O O . TYR A 1 105 ? -16.272 9.923 9.795 1.00 98.19 105 TYR A O 1
ATOM 800 N N . LEU A 1 106 ? -15.806 7.958 10.752 1.00 98.19 106 LEU A N 1
ATOM 801 C CA . LEU A 1 106 ? -15.263 7.397 9.508 1.00 98.19 106 LEU A CA 1
ATOM 802 C C . LEU A 1 106 ? -16.395 6.910 8.593 1.00 98.19 106 LEU A C 1
ATOM 804 O O . LEU A 1 106 ? -17.343 6.269 9.039 1.00 98.19 106 LEU A O 1
ATOM 808 N N . ILE A 1 107 ? -16.312 7.182 7.300 1.00 98.31 107 ILE A N 1
ATOM 809 C CA . ILE A 1 107 ? -17.300 6.777 6.299 1.00 98.31 107 ILE A CA 1
ATOM 810 C C . ILE A 1 107 ? -16.562 6.112 5.142 1.00 98.31 107 ILE A C 1
ATOM 812 O O . ILE A 1 107 ? -15.527 6.609 4.695 1.00 98.31 107 ILE A O 1
ATOM 816 N N . ALA A 1 108 ? -17.094 4.984 4.673 1.00 98.31 108 ALA A N 1
ATOM 817 C CA . ALA A 1 108 ? -16.557 4.278 3.520 1.00 98.31 108 ALA A CA 1
ATOM 818 C C . ALA A 1 108 ? -16.706 5.122 2.243 1.00 98.31 108 ALA A C 1
ATOM 820 O O . ALA A 1 108 ? -17.750 5.727 1.995 1.00 98.31 108 ALA A O 1
ATOM 821 N N . SER A 1 109 ? -15.662 5.134 1.426 1.00 98.25 109 SER A N 1
ATOM 822 C CA . SER A 1 109 ? -15.612 5.712 0.084 1.00 98.25 109 SER A CA 1
ATOM 823 C C . SER A 1 109 ? -14.619 4.892 -0.755 1.00 98.25 109 SER A C 1
ATOM 825 O O . SER A 1 109 ? -14.288 3.753 -0.417 1.00 98.25 109 SER A O 1
ATOM 827 N N . THR A 1 110 ? -14.158 5.444 -1.870 1.00 98.62 110 THR A N 1
ATOM 828 C CA . THR A 1 110 ? -13.243 4.787 -2.804 1.00 98.62 110 THR A CA 1
ATOM 829 C C . THR A 1 110 ? -12.071 5.708 -3.115 1.00 98.62 110 THR A C 1
ATOM 831 O O . THR A 1 110 ? -12.190 6.935 -3.050 1.00 98.62 110 THR A O 1
ATOM 834 N N . GLN A 1 111 ? -10.922 5.124 -3.448 1.00 98.38 111 GLN A N 1
ATOM 835 C CA . GLN A 1 111 ? -9.773 5.912 -3.885 1.00 98.38 111 GLN A CA 1
ATOM 836 C C . GLN A 1 111 ? -10.061 6.537 -5.246 1.00 98.38 111 GLN A C 1
ATOM 838 O O . GLN A 1 111 ? -9.698 7.687 -5.470 1.00 98.38 111 GLN A O 1
ATOM 843 N N . SER A 1 112 ? -10.760 5.831 -6.139 1.00 97.94 112 SER A N 1
ATOM 844 C CA . SER A 1 112 ? -11.115 6.394 -7.445 1.00 97.94 112 SER A CA 1
ATOM 845 C C . SER A 1 112 ? -11.977 7.653 -7.348 1.00 97.94 112 SER A C 1
ATOM 847 O O . SER A 1 112 ? -11.724 8.616 -8.070 1.00 97.94 112 SER A O 1
ATOM 849 N N . GLU A 1 113 ? -12.935 7.693 -6.419 1.00 97.31 113 GLU A N 1
ATOM 850 C CA . GLU A 1 113 ? -13.773 8.871 -6.182 1.00 97.31 113 GLU A CA 1
ATOM 851 C C . GLU A 1 113 ? -12.992 10.016 -5.526 1.00 97.31 113 GLU A C 1
ATOM 853 O O . GLU A 1 113 ? -13.026 11.142 -6.019 1.00 97.31 113 GLU A O 1
ATOM 858 N N . GLN A 1 114 ? -12.277 9.744 -4.428 1.00 97.81 114 GLN A N 1
ATOM 859 C CA . GLN A 1 114 ? -11.635 10.803 -3.639 1.00 97.81 114 GLN A CA 1
ATOM 860 C C . GLN A 1 114 ? -10.343 11.326 -4.272 1.00 97.81 114 GLN A C 1
ATOM 862 O O . GLN A 1 114 ? -9.995 12.494 -4.104 1.00 97.81 114 GLN A O 1
ATOM 867 N N . TYR A 1 115 ? -9.618 10.473 -4.994 1.00 96.62 115 TYR A N 1
ATOM 868 C CA . TYR A 1 115 ? -8.306 10.787 -5.562 1.00 96.62 115 TYR A CA 1
ATOM 869 C C . TYR A 1 115 ? -8.320 10.942 -7.082 1.00 96.62 115 TYR A C 1
ATOM 871 O O . TYR A 1 115 ? -7.288 11.268 -7.667 1.00 96.62 115 TYR A O 1
ATOM 879 N N . ASN A 1 116 ? -9.478 10.751 -7.725 1.00 93.50 116 ASN A N 1
ATOM 880 C CA . ASN A 1 116 ? -9.648 10.866 -9.174 1.00 93.50 116 ASN A CA 1
ATOM 881 C C . ASN A 1 116 ? -8.652 9.990 -9.965 1.00 93.50 116 ASN A C 1
ATOM 883 O O . ASN A 1 116 ? -8.120 10.387 -11.005 1.00 93.50 116 ASN A O 1
ATOM 887 N N . ILE A 1 117 ? -8.394 8.785 -9.453 1.00 94.06 117 ILE A N 1
ATOM 888 C CA . ILE A 1 117 ? -7.640 7.734 -10.144 1.00 94.06 117 ILE A CA 1
ATOM 889 C C . ILE A 1 117 ? -8.614 6.725 -10.768 1.00 94.06 117 ILE A C 1
ATOM 891 O O . ILE A 1 117 ? -9.744 6.590 -10.299 1.00 94.06 117 ILE A O 1
ATOM 895 N N . PRO A 1 118 ? -8.229 5.975 -11.813 1.00 95.50 118 PRO A N 1
ATOM 896 C CA . PRO A 1 118 ? -9.051 4.865 -12.278 1.00 95.50 118 PRO A CA 1
ATOM 897 C C . PRO A 1 118 ? -9.255 3.842 -11.164 1.00 95.50 118 PRO A C 1
ATOM 899 O O . PRO A 1 118 ? -8.314 3.528 -10.444 1.00 95.50 118 PRO A O 1
ATOM 902 N N . SER A 1 119 ? -10.441 3.240 -11.081 1.00 96.31 119 SER A N 1
ATOM 903 C CA . SER A 1 119 ? -10.699 2.166 -10.109 1.00 96.31 119 SER A CA 1
ATOM 904 C C . SER A 1 119 ? -9.729 0.985 -10.274 1.00 96.31 119 SER A C 1
ATOM 906 O O . SER A 1 119 ? -9.252 0.426 -9.295 1.00 96.31 119 SER A O 1
ATOM 908 N N . ALA A 1 120 ? -9.318 0.684 -11.513 1.00 93.12 120 ALA A N 1
ATOM 909 C CA . ALA A 1 120 ? -8.296 -0.328 -11.806 1.00 93.12 120 ALA A CA 1
ATOM 910 C C . ALA A 1 120 ? -6.879 0.029 -11.303 1.00 93.12 120 ALA A C 1
ATOM 912 O O . ALA A 1 120 ? -6.001 -0.827 -11.312 1.00 93.12 120 ALA A O 1
ATOM 913 N N . ALA A 1 121 ? -6.645 1.283 -10.902 1.00 95.75 121 ALA A N 1
ATOM 914 C CA . ALA A 1 121 ? -5.400 1.730 -10.284 1.00 95.75 121 ALA A CA 1
ATOM 915 C C . ALA A 1 121 ? -5.436 1.643 -8.748 1.00 95.75 121 ALA A C 1
ATOM 917 O O . ALA A 1 121 ? -4.439 1.939 -8.099 1.00 95.75 121 ALA A O 1
ATOM 918 N N . ALA A 1 122 ? -6.572 1.294 -8.143 1.00 97.50 122 ALA A N 1
ATOM 919 C CA . ALA A 1 122 ? -6.661 1.126 -6.702 1.00 97.50 122 ALA A CA 1
ATOM 920 C C . ALA A 1 122 ? -6.315 -0.321 -6.319 1.00 97.50 122 ALA A C 1
ATOM 922 O O . ALA A 1 122 ? -6.845 -1.271 -6.891 1.00 97.50 122 ALA A O 1
ATOM 923 N N . ALA A 1 123 ? -5.435 -0.489 -5.333 1.00 96.94 123 ALA A N 1
ATOM 924 C CA . ALA A 1 123 ? -5.030 -1.786 -4.796 1.00 96.94 123 ALA A CA 1
ATOM 925 C C . ALA A 1 123 ? -5.049 -1.748 -3.262 1.00 96.94 123 ALA A C 1
ATOM 927 O O . ALA A 1 123 ? -4.030 -1.914 -2.585 1.00 96.94 123 ALA A O 1
ATOM 928 N N . GLY A 1 124 ? -6.233 -1.466 -2.713 1.00 97.88 124 GLY A N 1
ATOM 929 C CA . GLY A 1 124 ? -6.450 -1.310 -1.284 1.00 97.88 124 GLY A CA 1
ATOM 930 C C . GLY A 1 124 ? -5.487 -0.294 -0.683 1.00 97.88 124 GLY A C 1
ATOM 931 O O . GLY A 1 124 ? -5.245 0.775 -1.237 1.00 97.88 124 GLY A O 1
ATOM 932 N N . ILE A 1 125 ? -4.883 -0.636 0.443 1.00 98.19 125 ILE A N 1
ATOM 933 C CA . ILE A 1 125 ? -4.001 0.273 1.160 1.00 98.19 125 ILE A CA 1
ATOM 934 C C . ILE A 1 125 ? -2.694 0.568 0.433 1.00 98.19 125 ILE A C 1
ATOM 936 O O . ILE A 1 125 ? -2.079 1.596 0.708 1.00 98.19 125 ILE A O 1
ATOM 940 N N . MET A 1 126 ? -2.278 -0.275 -0.517 1.00 98.12 126 MET A N 1
ATOM 941 C CA . MET A 1 126 ? -0.972 -0.147 -1.171 1.00 98.12 126 MET A CA 1
ATOM 942 C C . MET A 1 126 ? -0.885 1.125 -2.018 1.00 98.12 126 MET A C 1
ATOM 944 O O . MET A 1 126 ? 0.200 1.684 -2.168 1.00 98.12 126 MET A O 1
ATOM 948 N N . THR A 1 127 ? -2.023 1.603 -2.522 1.00 97.69 127 THR A N 1
ATOM 949 C CA . THR A 1 127 ? -2.138 2.768 -3.415 1.00 97.69 127 THR A CA 1
ATOM 950 C C . THR A 1 127 ? -2.665 4.021 -2.721 1.00 97.69 127 THR A C 1
ATOM 952 O O . THR A 1 127 ? -2.857 5.045 -3.375 1.00 97.69 127 THR A O 1
ATOM 955 N N . THR A 1 128 ? -2.857 3.967 -1.400 1.00 98.31 128 THR A N 1
ATOM 956 C CA . THR A 1 128 ? -3.173 5.154 -0.592 1.00 98.31 128 THR A CA 1
ATOM 957 C C . THR A 1 128 ? -2.032 6.170 -0.661 1.00 98.31 128 THR A C 1
ATOM 959 O O . THR A 1 128 ? -0.876 5.804 -0.907 1.00 98.31 128 THR A O 1
ATOM 962 N N . ARG A 1 129 ? -2.323 7.452 -0.410 1.00 97.69 129 ARG A N 1
ATOM 963 C CA . ARG A 1 129 ? -1.304 8.507 -0.374 1.00 97.69 129 ARG A CA 1
ATOM 964 C C . ARG A 1 129 ? -0.229 8.164 0.651 1.00 97.69 129 ARG A C 1
ATOM 966 O O . ARG A 1 129 ? 0.946 8.269 0.317 1.00 97.69 129 ARG A O 1
ATOM 973 N N . ALA A 1 130 ? -0.599 7.772 1.873 1.00 98.31 130 ALA A N 1
ATOM 974 C CA . ALA A 1 130 ? 0.381 7.467 2.914 1.00 98.31 130 ALA A CA 1
ATOM 975 C C . ALA A 1 130 ? 1.313 6.316 2.516 1.00 98.31 130 ALA A C 1
ATOM 977 O O . ALA A 1 130 ? 2.525 6.432 2.682 1.00 98.31 130 ALA A O 1
ATOM 978 N N . SER A 1 131 ? 0.773 5.242 1.931 1.00 98.12 131 SER A N 1
ATOM 979 C CA . SER A 1 131 ? 1.583 4.128 1.425 1.00 98.12 131 SER A CA 1
ATOM 980 C C . SER A 1 131 ? 2.509 4.563 0.285 1.00 98.12 131 SER A C 1
ATOM 982 O O . SER A 1 131 ? 3.700 4.254 0.294 1.00 98.12 131 SER A O 1
ATOM 984 N N . ALA A 1 132 ? 1.998 5.326 -0.685 1.00 97.75 132 ALA A N 1
ATOM 985 C CA . ALA A 1 132 ? 2.803 5.798 -1.807 1.00 97.75 132 ALA A CA 1
ATOM 986 C C . ALA A 1 132 ? 3.918 6.761 -1.361 1.00 97.75 132 ALA A C 1
ATOM 988 O O . ALA A 1 132 ? 5.064 6.612 -1.788 1.00 97.75 132 ALA A O 1
ATOM 989 N N . HIS A 1 133 ? 3.603 7.695 -0.460 1.00 97.81 133 HIS A N 1
ATOM 990 C CA . HIS A 1 133 ? 4.567 8.627 0.129 1.00 97.81 133 HIS A CA 1
ATOM 991 C C . HIS A 1 133 ? 5.677 7.892 0.881 1.00 97.81 133 HIS A C 1
ATOM 993 O O . HIS A 1 133 ? 6.848 8.216 0.700 1.00 97.81 133 HIS A O 1
ATOM 999 N N . ALA A 1 134 ? 5.318 6.880 1.674 1.00 97.44 134 ALA A N 1
ATOM 1000 C CA . ALA A 1 134 ? 6.278 6.125 2.467 1.00 97.44 134 ALA A CA 1
ATOM 1001 C C . ALA A 1 134 ? 7.111 5.138 1.638 1.00 97.44 134 ALA A C 1
ATOM 1003 O O . ALA A 1 134 ? 8.279 4.946 1.946 1.00 97.44 134 ALA A O 1
ATOM 1004 N N . PHE A 1 135 ? 6.528 4.489 0.621 1.00 97.81 135 PHE A N 1
ATOM 1005 C CA . PHE A 1 135 ? 7.111 3.267 0.051 1.00 97.81 135 PHE A CA 1
ATOM 1006 C C . PHE A 1 135 ? 7.264 3.241 -1.477 1.00 97.81 135 PHE A C 1
ATOM 1008 O O . PHE A 1 135 ? 7.865 2.307 -2.022 1.00 97.81 135 PHE A O 1
ATOM 1015 N N . MET A 1 136 ? 6.722 4.230 -2.193 1.00 96.81 136 MET A N 1
ATOM 1016 C CA . MET A 1 136 ? 6.944 4.396 -3.638 1.00 96.81 136 MET A CA 1
ATOM 1017 C C . MET A 1 136 ? 7.933 5.524 -3.964 1.00 96.81 136 MET A C 1
ATOM 1019 O O . MET A 1 136 ? 8.401 5.595 -5.108 1.00 96.81 136 MET A O 1
ATOM 1023 N N . LYS A 1 137 ? 8.252 6.379 -2.984 1.00 93.06 137 LYS A N 1
ATOM 1024 C CA . LYS A 1 137 ? 9.226 7.471 -3.088 1.00 93.06 137 LYS A CA 1
ATOM 1025 C C . LYS A 1 137 ? 10.640 6.927 -3.355 1.00 93.06 137 LYS A C 1
ATOM 1027 O O . LYS A 1 137 ? 11.042 5.923 -2.777 1.00 93.06 137 LYS A O 1
ATOM 1032 N N . ASP A 1 138 ? 11.372 7.569 -4.268 1.00 83.62 138 ASP A N 1
ATOM 1033 C CA . ASP A 1 138 ? 12.807 7.346 -4.536 1.00 83.62 138 ASP A CA 1
ATOM 1034 C C . ASP A 1 138 ? 13.264 5.925 -4.923 1.00 83.62 138 ASP A C 1
ATOM 1036 O O . ASP A 1 138 ? 14.458 5.617 -4.908 1.00 83.62 138 ASP A O 1
ATOM 1040 N N . GLY A 1 139 ? 12.352 5.045 -5.350 1.00 86.75 139 GLY A N 1
ATOM 1041 C CA . GLY A 1 139 ? 12.708 3.666 -5.687 1.00 86.75 139 GLY A CA 1
ATOM 1042 C C . GLY A 1 139 ? 11.815 2.988 -6.719 1.00 86.75 139 GLY A C 1
ATOM 1043 O O . GLY A 1 139 ? 10.821 3.524 -7.204 1.00 86.75 139 GLY A O 1
ATOM 1044 N N . THR A 1 140 ? 12.155 1.740 -7.038 1.00 92.25 140 THR A N 1
ATOM 1045 C CA . THR A 1 140 ? 11.458 0.901 -8.030 1.00 92.25 140 THR A CA 1
ATOM 1046 C C . THR A 1 140 ? 10.360 0.030 -7.404 1.00 92.25 140 THR A C 1
ATOM 1048 O O . THR A 1 140 ? 10.180 -1.133 -7.776 1.00 92.25 140 THR A O 1
ATOM 1051 N N . ASN A 1 141 ? 9.662 0.596 -6.409 1.00 95.81 141 ASN A N 1
ATOM 1052 C CA . ASN A 1 141 ? 8.559 0.009 -5.628 1.00 95.81 141 ASN A CA 1
ATOM 1053 C C . ASN A 1 141 ? 8.891 -1.270 -4.830 1.00 95.81 141 ASN A C 1
ATOM 1055 O O . ASN A 1 141 ? 7.990 -1.950 -4.345 1.00 95.81 141 ASN A O 1
ATOM 1059 N N . ARG A 1 142 ? 10.177 -1.597 -4.627 1.00 95.56 142 ARG A N 1
ATOM 1060 C CA . ARG A 1 142 ? 10.582 -2.724 -3.758 1.00 95.56 142 ARG A CA 1
ATOM 1061 C C . ARG A 1 142 ? 10.231 -2.495 -2.289 1.00 95.56 142 ARG A C 1
ATOM 1063 O O . ARG A 1 142 ? 9.866 -3.448 -1.610 1.00 95.56 142 ARG A O 1
ATOM 1070 N N . ALA A 1 143 ? 10.324 -1.252 -1.809 1.00 96.69 143 ALA A N 1
ATOM 1071 C CA . ALA A 1 143 ? 9.930 -0.902 -0.446 1.00 96.69 143 ALA A CA 1
ATOM 1072 C C . ALA A 1 143 ? 8.433 -1.170 -0.226 1.00 96.69 143 ALA A C 1
ATOM 1074 O O . ALA A 1 143 ? 8.086 -1.858 0.729 1.00 96.69 143 ALA A O 1
ATOM 1075 N N . LEU A 1 144 ? 7.569 -0.749 -1.161 1.00 97.75 144 LEU A N 1
ATOM 1076 C CA . LEU A 1 144 ? 6.130 -1.037 -1.113 1.00 97.75 144 LEU A CA 1
ATOM 1077 C C . LEU A 1 144 ? 5.855 -2.534 -0.964 1.00 97.75 144 LEU A C 1
ATOM 1079 O O . LEU A 1 144 ? 5.099 -2.942 -0.083 1.00 97.75 144 LEU A O 1
ATOM 1083 N N . PHE A 1 145 ? 6.499 -3.355 -1.794 1.00 96.44 145 PHE A N 1
ATOM 1084 C CA . PHE A 1 145 ? 6.342 -4.801 -1.719 1.00 96.44 145 PHE A CA 1
ATOM 1085 C C . PHE A 1 145 ? 6.841 -5.363 -0.380 1.00 96.44 145 PHE A C 1
ATOM 1087 O O . PHE A 1 145 ? 6.097 -6.077 0.293 1.00 96.44 145 PHE A O 1
ATOM 1094 N N . ARG A 1 146 ? 8.061 -4.998 0.042 1.00 97.00 146 ARG A N 1
ATOM 1095 C CA . ARG A 1 146 ? 8.650 -5.423 1.321 1.00 97.00 146 ARG A CA 1
ATOM 1096 C C . ARG A 1 146 ? 7.726 -5.112 2.498 1.00 97.00 146 ARG A C 1
ATOM 1098 O O . ARG A 1 146 ? 7.410 -6.005 3.275 1.00 97.00 146 ARG A O 1
ATOM 1105 N N . PHE A 1 147 ? 7.284 -3.864 2.636 1.00 97.75 147 PHE A N 1
ATOM 1106 C CA . PHE A 1 147 ? 6.439 -3.469 3.762 1.00 97.75 147 PHE A CA 1
ATOM 1107 C C . PHE A 1 147 ? 5.039 -4.084 3.676 1.00 97.75 147 PHE A C 1
ATOM 1109 O O . PHE A 1 147 ? 4.439 -4.369 4.709 1.00 97.75 147 PHE A O 1
ATOM 1116 N N . THR A 1 148 ? 4.535 -4.386 2.477 1.00 96.88 148 THR A N 1
ATOM 1117 C CA . THR A 1 148 ? 3.288 -5.147 2.328 1.00 96.88 148 THR A CA 1
ATOM 1118 C C . THR A 1 148 ? 3.432 -6.562 2.889 1.00 96.88 148 THR A C 1
ATOM 1120 O O . THR A 1 148 ? 2.615 -6.971 3.712 1.00 96.88 148 THR A O 1
ATOM 1123 N N . VAL A 1 149 ? 4.475 -7.308 2.507 1.00 95.81 149 VAL A N 1
ATOM 1124 C CA . VAL A 1 149 ? 4.672 -8.683 3.008 1.00 95.81 149 VAL A CA 1
ATOM 1125 C C . VAL A 1 149 ? 5.042 -8.708 4.493 1.00 95.81 149 VAL A C 1
ATOM 1127 O O . VAL A 1 149 ? 4.550 -9.562 5.231 1.00 95.81 149 VAL A O 1
ATOM 1130 N N . LEU A 1 150 ? 5.807 -7.722 4.965 1.00 97.12 150 LEU A N 1
ATOM 1131 C CA . LEU A 1 150 ? 6.138 -7.574 6.380 1.00 97.12 150 LEU A CA 1
ATOM 1132 C C . LEU A 1 150 ? 4.877 -7.386 7.230 1.00 97.12 150 LEU A C 1
ATOM 1134 O O . LEU A 1 150 ? 4.685 -8.097 8.215 1.00 97.12 150 LEU A O 1
ATOM 1138 N N . ASN A 1 151 ? 4.009 -6.456 6.829 1.00 96.25 151 ASN A N 1
ATOM 1139 C CA . ASN A 1 151 ? 2.839 -6.079 7.618 1.00 96.25 151 ASN A CA 1
ATOM 1140 C C . ASN A 1 151 ? 1.671 -7.068 7.473 1.00 96.25 151 ASN A C 1
ATOM 1142 O O . ASN A 1 151 ? 0.922 -7.251 8.428 1.00 96.25 151 ASN A O 1
ATOM 1146 N N . HIS A 1 152 ? 1.520 -7.721 6.312 1.00 94.75 152 HIS A N 1
ATOM 1147 C CA . HIS A 1 152 ? 0.329 -8.532 6.001 1.00 94.75 152 HIS A CA 1
ATOM 1148 C C . HIS A 1 152 ? 0.592 -10.027 5.801 1.00 94.75 152 HIS A C 1
ATOM 1150 O O . HIS A 1 152 ? -0.353 -10.811 5.801 1.00 94.75 152 HIS A O 1
ATOM 1156 N N . LEU A 1 153 ? 1.853 -10.447 5.665 1.00 93.25 153 LEU A N 1
ATOM 1157 C CA . LEU A 1 153 ? 2.255 -11.862 5.639 1.00 93.25 153 LEU A CA 1
ATOM 1158 C C . LEU A 1 153 ? 3.183 -12.231 6.806 1.00 93.25 153 LEU A C 1
ATOM 1160 O O . LEU A 1 153 ? 3.655 -13.367 6.867 1.00 93.25 153 LEU A O 1
ATOM 1164 N N . CYS A 1 154 ? 3.451 -11.298 7.727 1.00 93.31 154 CYS A N 1
ATOM 1165 C CA . CYS A 1 154 ? 4.304 -11.484 8.906 1.00 93.31 154 CYS A CA 1
ATOM 1166 C C . CYS A 1 154 ? 5.716 -12.014 8.588 1.00 93.31 154 CYS A C 1
ATOM 1168 O O . CYS A 1 154 ? 6.320 -12.701 9.415 1.00 93.31 154 CYS A O 1
ATOM 1170 N N . ASN A 1 155 ? 6.234 -11.723 7.392 1.00 95.44 155 ASN A N 1
ATOM 1171 C CA . ASN A 1 155 ? 7.576 -12.104 6.962 1.00 95.44 155 ASN A CA 1
ATOM 1172 C C . ASN A 1 155 ? 8.253 -10.920 6.262 1.00 95.44 155 ASN A C 1
ATOM 1174 O O . ASN A 1 155 ? 7.688 -10.342 5.339 1.00 95.44 155 ASN A O 1
ATOM 1178 N N . ASP A 1 156 ? 9.475 -10.595 6.671 1.00 95.56 156 ASP A N 1
ATOM 1179 C CA . ASP A 1 156 ? 10.377 -9.686 5.967 1.00 95.56 156 ASP A CA 1
ATOM 1180 C C . ASP A 1 156 ? 11.200 -10.438 4.906 1.00 95.56 156 ASP A C 1
ATOM 1182 O O . ASP A 1 156 ? 11.243 -11.673 4.851 1.00 95.56 156 ASP A O 1
ATOM 1186 N N . MET A 1 157 ? 11.905 -9.688 4.066 1.00 94.44 157 MET A N 1
ATOM 1187 C CA . MET A 1 157 ? 12.674 -10.211 2.941 1.00 94.44 157 MET A CA 1
ATOM 1188 C C . MET A 1 157 ? 13.767 -11.200 3.358 1.00 94.44 157 MET A C 1
ATOM 1190 O O . MET A 1 157 ? 14.048 -12.139 2.616 1.00 94.44 157 MET A O 1
ATOM 1194 N N . GLU A 1 158 ? 14.358 -11.048 4.545 1.00 93.94 158 GLU A N 1
ATOM 1195 C CA . GLU A 1 158 ? 15.356 -11.978 5.080 1.00 93.94 158 GLU A CA 1
ATOM 1196 C C . GLU A 1 158 ? 14.767 -13.370 5.335 1.00 93.94 158 GLU A C 1
ATOM 1198 O O . GLU A 1 158 ? 15.426 -14.380 5.084 1.00 93.94 158 GLU A O 1
ATOM 1203 N N . GLN A 1 159 ? 13.523 -13.435 5.812 1.00 95.62 159 GLN A N 1
ATOM 1204 C CA . GLN A 1 159 ? 12.818 -14.697 6.065 1.00 95.62 159 GLN A CA 1
ATOM 1205 C C . GLN A 1 159 ? 12.352 -15.340 4.756 1.00 95.62 159 GLN A C 1
ATOM 1207 O O . GLN A 1 159 ? 12.324 -16.565 4.644 1.00 95.62 159 GLN A O 1
ATOM 1212 N N . LEU A 1 160 ? 12.056 -14.511 3.754 1.00 95.62 160 LEU A N 1
ATOM 1213 C CA . LEU A 1 160 ? 11.638 -14.925 2.416 1.00 95.62 160 LEU A CA 1
ATOM 12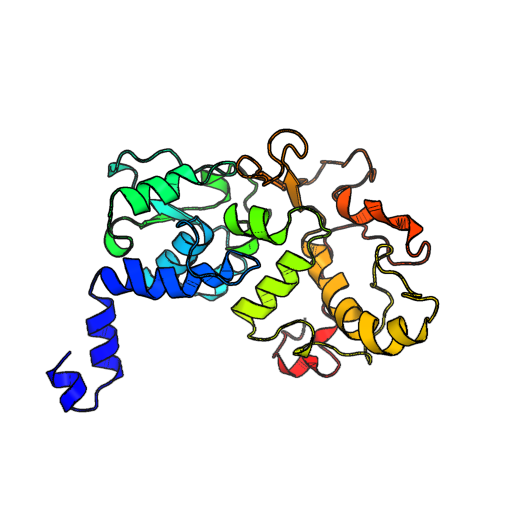14 C C . LEU A 1 160 ? 12.816 -15.224 1.478 1.00 95.62 160 LEU A C 1
ATOM 1216 O O . LEU A 1 160 ? 12.598 -15.539 0.309 1.00 95.62 160 LEU A O 1
ATOM 1220 N N . ASN A 1 161 ? 14.060 -15.155 1.960 1.00 95.81 161 ASN A N 1
ATOM 1221 C CA . ASN A 1 161 ? 15.231 -15.424 1.138 1.00 95.81 161 ASN A CA 1
ATOM 1222 C C . ASN A 1 161 ? 15.261 -16.890 0.661 1.00 95.81 161 ASN A C 1
ATOM 1224 O O . ASN A 1 161 ? 15.347 -17.828 1.467 1.00 95.81 161 ASN A O 1
ATOM 1228 N N . ASP A 1 162 ? 15.235 -17.082 -0.660 1.00 95.75 162 ASP A N 1
ATOM 1229 C CA . ASP A 1 162 ? 15.315 -18.388 -1.311 1.00 95.75 162 ASP A CA 1
ATOM 1230 C C . ASP A 1 162 ? 16.199 -18.350 -2.565 1.00 95.75 162 ASP A C 1
ATOM 1232 O O . ASP A 1 162 ? 15.760 -18.018 -3.663 1.00 95.75 162 ASP A O 1
ATOM 1236 N N . THR A 1 163 ? 17.465 -18.740 -2.432 1.00 95.50 163 THR A N 1
ATOM 1237 C CA . THR A 1 163 ? 18.418 -18.788 -3.554 1.00 95.50 163 THR A CA 1
ATOM 1238 C C . THR A 1 163 ? 18.200 -19.961 -4.517 1.00 95.50 163 THR A C 1
ATOM 1240 O O . THR A 1 163 ? 18.944 -20.084 -5.488 1.00 95.50 163 THR A O 1
ATOM 1243 N N . SER A 1 164 ? 17.203 -20.824 -4.284 1.00 94.94 164 SER A N 1
ATOM 1244 C CA . SER A 1 164 ? 16.917 -21.963 -5.167 1.00 94.94 164 SER A CA 1
ATOM 1245 C C . SER A 1 164 ? 16.083 -21.604 -6.403 1.00 94.94 164 SER A C 1
ATOM 1247 O O . SER A 1 164 ? 16.022 -22.403 -7.339 1.00 94.94 164 SER A O 1
ATOM 1249 N N . LEU A 1 165 ? 15.465 -20.415 -6.432 1.00 95.38 165 LEU A N 1
ATOM 1250 C CA . LEU A 1 165 ? 14.586 -19.986 -7.524 1.00 95.38 165 LEU A CA 1
ATOM 1251 C C . LEU A 1 165 ? 15.355 -19.266 -8.656 1.00 95.38 165 LEU A C 1
ATOM 1253 O O . LEU A 1 165 ? 16.383 -18.626 -8.394 1.00 95.38 165 LEU A O 1
ATOM 1257 N N . PRO A 1 166 ? 14.864 -19.333 -9.912 1.00 95.06 166 PRO A N 1
ATOM 1258 C CA . PRO A 1 166 ? 15.520 -18.724 -11.072 1.00 95.06 166 PRO A CA 1
ATOM 1259 C C . PRO A 1 166 ? 15.721 -17.199 -10.946 1.00 95.06 166 PRO A C 1
ATOM 1261 O O . PRO A 1 166 ? 14.799 -16.493 -10.550 1.00 95.06 166 PRO A O 1
ATOM 1264 N N . PRO A 1 167 ? 16.902 -16.653 -11.298 1.00 93.94 167 PRO A N 1
ATOM 1265 C CA . PRO A 1 167 ? 17.192 -15.217 -11.209 1.00 93.94 167 PRO A CA 1
ATOM 1266 C C . PRO A 1 167 ? 16.880 -14.434 -12.501 1.00 93.94 167 PRO A C 1
ATOM 1268 O O . PRO A 1 167 ? 17.410 -13.341 -12.704 1.00 93.94 167 PRO A O 1
ATOM 1271 N N . ASP A 1 168 ? 16.100 -14.995 -13.421 1.00 95.00 168 ASP A N 1
ATOM 1272 C CA . ASP A 1 168 ? 15.853 -14.455 -14.764 1.00 95.00 168 ASP A CA 1
ATOM 1273 C C . ASP A 1 168 ? 15.029 -13.159 -14.767 1.00 95.00 168 ASP A C 1
ATOM 1275 O O . ASP A 1 168 ? 15.170 -12.357 -15.689 1.00 95.00 168 ASP A O 1
ATOM 1279 N N . ARG A 1 169 ? 14.251 -12.907 -13.707 1.00 95.50 169 ARG A N 1
ATOM 1280 C CA . ARG A 1 169 ? 13.477 -11.665 -13.507 1.00 95.50 169 ARG A CA 1
ATOM 1281 C C . ARG A 1 169 ? 14.164 -10.625 -12.623 1.00 95.50 169 ARG A C 1
ATOM 1283 O O . ARG A 1 169 ? 13.585 -9.575 -12.352 1.00 95.50 169 ARG A O 1
ATOM 1290 N N . VAL A 1 170 ? 15.401 -10.876 -12.187 1.00 95.12 170 VAL A N 1
ATOM 1291 C CA . VAL A 1 170 ? 16.170 -9.882 -11.424 1.00 95.12 170 VAL A CA 1
ATOM 1292 C C . VAL A 1 170 ? 16.515 -8.703 -12.333 1.00 95.12 170 VAL A C 1
ATOM 1294 O O . VAL A 1 170 ? 17.174 -8.869 -13.368 1.00 95.12 170 VAL A O 1
ATOM 1297 N N . ARG A 1 171 ? 16.060 -7.512 -11.939 1.00 94.75 171 ARG A N 1
ATOM 1298 C CA . ARG A 1 171 ? 16.126 -6.294 -12.759 1.00 94.75 171 ARG A CA 1
ATOM 1299 C C . ARG A 1 171 ? 17.550 -5.772 -12.960 1.00 94.75 171 ARG A C 1
ATOM 1301 O O . ARG A 1 171 ? 18.479 -6.118 -12.229 1.00 94.75 171 ARG A O 1
ATOM 1308 N N . GLN A 1 172 ? 17.708 -4.910 -13.964 1.00 93.31 172 GLN A N 1
ATOM 1309 C CA . GLN A 1 172 ? 18.987 -4.278 -14.316 1.00 93.31 172 GLN A CA 1
ATOM 1310 C C . GLN A 1 172 ? 19.579 -3.398 -13.207 1.00 93.31 172 GLN A C 1
ATOM 1312 O O . GLN A 1 172 ? 20.783 -3.176 -13.192 1.00 93.31 172 GLN A O 1
ATOM 1317 N N . ASP A 1 173 ? 18.762 -2.913 -12.269 1.00 90.00 173 ASP A N 1
ATOM 1318 C CA . ASP A 1 173 ? 19.167 -1.973 -11.221 1.00 90.00 173 ASP A CA 1
ATOM 1319 C C . ASP A 1 173 ? 19.889 -2.622 -10.023 1.00 90.00 173 ASP A C 1
ATOM 1321 O O . ASP A 1 173 ? 20.348 -1.910 -9.128 1.00 90.00 173 ASP A O 1
ATOM 1325 N N . VAL A 1 174 ? 20.062 -3.949 -10.023 1.00 87.56 174 VAL A N 1
ATOM 1326 C CA . VAL A 1 174 ? 20.760 -4.708 -8.972 1.00 87.56 174 VAL A CA 1
ATOM 1327 C C . VAL A 1 174 ? 22.192 -5.033 -9.399 1.00 87.56 174 VAL A C 1
ATOM 1329 O O . VAL A 1 174 ? 22.423 -5.755 -10.370 1.00 87.56 174 VAL A O 1
ATOM 1332 N N . SER A 1 175 ? 23.179 -4.555 -8.633 1.00 83.19 175 SER A N 1
ATOM 1333 C CA . SER A 1 175 ? 24.585 -4.893 -8.886 1.00 83.19 175 SER A CA 1
ATOM 1334 C C . SER A 1 175 ? 24.844 -6.387 -8.682 1.00 83.19 175 SER A C 1
ATOM 1336 O O . SER A 1 175 ? 24.499 -6.962 -7.648 1.00 83.19 175 SER A O 1
ATOM 1338 N N . ARG A 1 176 ? 25.526 -7.009 -9.651 1.00 82.75 176 ARG A N 1
ATOM 1339 C CA . ARG A 1 176 ? 25.962 -8.413 -9.561 1.00 82.75 176 ARG A CA 1
ATOM 1340 C C . ARG A 1 176 ? 27.352 -8.596 -8.963 1.00 82.75 176 ARG A C 1
ATOM 1342 O O . ARG A 1 176 ? 27.792 -9.732 -8.843 1.00 82.75 176 ARG A O 1
ATOM 1349 N N . SER A 1 177 ? 28.015 -7.506 -8.578 1.00 74.31 177 SER A N 1
ATOM 1350 C CA . SER A 1 177 ? 29.345 -7.516 -7.960 1.00 74.31 177 SER A CA 1
ATOM 1351 C C . SER A 1 177 ? 29.470 -6.438 -6.876 1.00 74.31 177 SER A C 1
ATOM 1353 O O . SER A 1 177 ? 30.346 -5.571 -6.984 1.00 74.31 177 SER A O 1
ATOM 1355 N N . PRO A 1 178 ? 28.634 -6.426 -5.821 1.00 64.06 178 PRO A N 1
ATOM 1356 C CA . PRO A 1 178 ? 28.919 -5.557 -4.685 1.00 64.06 178 PRO A CA 1
ATOM 1357 C C . PRO A 1 178 ? 30.311 -5.912 -4.124 1.00 64.06 178 PRO A C 1
ATOM 1359 O O . PRO A 1 178 ? 30.610 -7.074 -3.858 1.00 64.06 178 PRO A O 1
ATOM 1362 N N . GLY A 1 179 ? 31.208 -4.923 -4.034 1.00 60.19 179 GLY A N 1
ATOM 1363 C CA . GLY A 1 1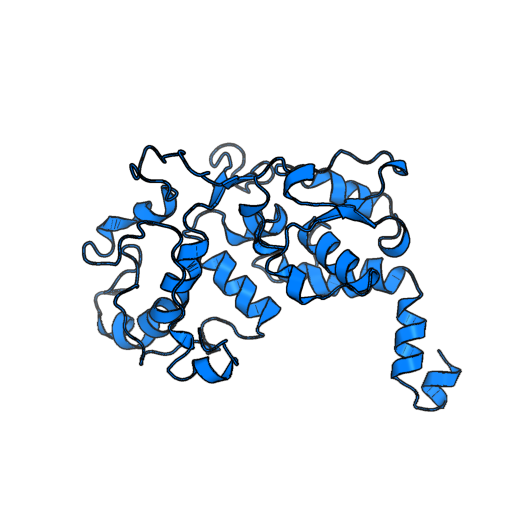79 ? 32.587 -5.131 -3.565 1.00 60.19 179 GLY A CA 1
ATOM 1364 C C . GLY A 1 179 ? 33.486 -5.967 -4.492 1.00 60.19 179 GLY A C 1
ATOM 1365 O O . GLY A 1 179 ? 34.520 -6.453 -4.043 1.00 60.19 179 GLY A O 1
ATOM 1366 N N . GLY A 1 180 ? 33.110 -6.155 -5.766 1.00 67.56 180 GLY A N 1
ATOM 1367 C CA . GLY A 1 180 ? 33.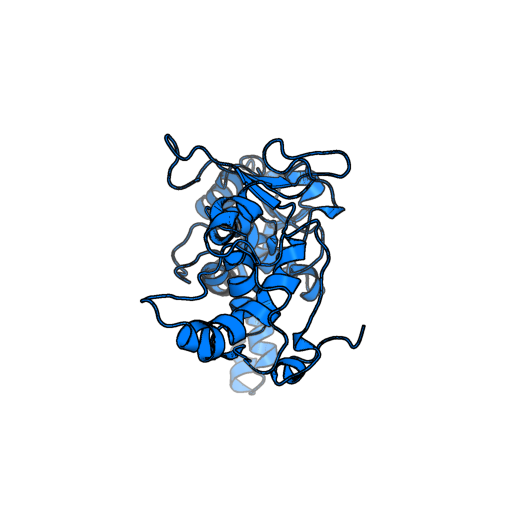891 -6.927 -6.743 1.00 67.56 180 GLY A CA 1
ATOM 1368 C C . GLY A 1 180 ? 33.727 -8.452 -6.659 1.00 67.56 180 GLY A C 1
ATOM 1369 O O . GLY A 1 180 ? 34.428 -9.165 -7.374 1.00 67.56 180 GLY A O 1
ATOM 1370 N N . ASP A 1 181 ? 32.810 -8.960 -5.826 1.00 79.81 181 ASP A N 1
ATOM 1371 C CA . ASP A 1 181 ? 32.574 -10.396 -5.631 1.00 79.81 181 ASP A CA 1
ATOM 1372 C C . ASP A 1 181 ? 31.151 -10.808 -6.041 1.00 79.81 181 ASP A C 1
ATOM 1374 O O . ASP A 1 181 ? 30.173 -10.570 -5.329 1.00 79.81 181 ASP A O 1
ATOM 1378 N N . SER A 1 182 ? 31.032 -11.493 -7.180 1.00 83.69 182 SER A N 1
ATOM 1379 C CA . SER A 1 182 ? 29.740 -11.958 -7.695 1.00 83.69 182 SER A CA 1
ATOM 1380 C C . SER A 1 182 ? 29.131 -13.125 -6.922 1.00 83.69 182 SER A C 1
ATOM 1382 O O . SER A 1 182 ? 27.947 -13.433 -7.079 1.00 83.69 182 SER A O 1
ATOM 1384 N N . ARG A 1 183 ? 29.895 -13.755 -6.022 1.00 84.50 183 ARG A N 1
ATOM 1385 C CA . ARG A 1 183 ? 29.372 -14.809 -5.146 1.00 84.50 183 ARG A CA 1
ATOM 1386 C C . ARG A 1 183 ? 28.361 -14.250 -4.158 1.00 84.50 183 ARG A C 1
ATOM 1388 O O . ARG A 1 183 ? 27.447 -14.974 -3.782 1.00 84.50 183 ARG A O 1
ATOM 1395 N N . ILE A 1 184 ? 28.488 -12.986 -3.753 1.00 85.88 184 ILE A N 1
ATOM 1396 C CA . ILE A 1 184 ? 27.518 -12.347 -2.852 1.00 85.88 184 ILE A CA 1
ATOM 1397 C C . ILE A 1 184 ? 26.152 -12.263 -3.534 1.00 85.88 184 ILE A C 1
ATOM 1399 O O . ILE A 1 184 ? 25.138 -12.615 -2.934 1.00 85.88 184 ILE A O 1
ATOM 1403 N N . PHE A 1 185 ? 26.131 -11.881 -4.812 1.00 89.44 185 PHE A N 1
ATOM 1404 C CA . PHE A 1 185 ? 24.899 -11.840 -5.589 1.00 89.44 185 PHE A CA 1
ATOM 1405 C C . PHE A 1 185 ? 24.234 -13.221 -5.652 1.00 89.44 185 PHE A C 1
ATOM 1407 O O . PHE A 1 185 ? 23.070 -13.359 -5.277 1.00 89.44 185 PHE A O 1
ATOM 1414 N N . LEU A 1 186 ? 24.991 -14.248 -6.052 1.00 88.69 186 LEU A N 1
ATOM 1415 C CA . LEU A 1 186 ? 24.472 -15.608 -6.233 1.00 88.69 186 LEU A CA 1
ATOM 1416 C C . LEU A 1 186 ? 24.016 -16.274 -4.927 1.00 88.69 186 LEU A C 1
ATOM 1418 O O . LEU A 1 186 ? 23.084 -17.069 -4.951 1.00 88.69 186 LEU A O 1
ATOM 1422 N N . ASN A 1 187 ? 24.661 -15.963 -3.799 1.00 87.94 187 ASN A N 1
ATOM 1423 C CA . ASN A 1 187 ? 24.390 -16.631 -2.522 1.00 87.94 187 ASN A CA 1
ATOM 1424 C C . ASN A 1 187 ? 23.495 -15.830 -1.568 1.00 87.94 187 ASN A C 1
ATOM 1426 O O . ASN A 1 187 ? 23.128 -16.358 -0.524 1.00 87.94 187 ASN A O 1
ATOM 1430 N N . SER A 1 188 ? 23.172 -14.571 -1.880 1.00 87.19 188 SER A N 1
ATOM 1431 C CA . SER A 1 188 ? 22.384 -13.714 -0.986 1.00 87.19 188 SER A CA 1
ATOM 1432 C C . SER A 1 188 ? 21.369 -12.865 -1.745 1.00 87.19 188 SER A C 1
ATOM 1434 O O . SER A 1 188 ? 20.166 -13.067 -1.574 1.00 87.19 188 SER A O 1
ATOM 1436 N N . CYS A 1 189 ? 21.821 -11.973 -2.638 1.00 91.12 189 CYS A N 1
ATOM 1437 C CA . CYS A 1 189 ? 20.936 -11.002 -3.295 1.00 91.12 189 CYS A CA 1
ATOM 1438 C C . CYS A 1 189 ? 19.847 -11.684 -4.133 1.00 91.12 189 CYS A C 1
ATOM 1440 O O . CYS A 1 189 ? 18.676 -11.319 -4.035 1.00 91.12 189 CYS A O 1
ATOM 1442 N N . VAL A 1 190 ? 20.218 -12.704 -4.916 1.00 93.69 190 VAL A N 1
ATOM 1443 C CA . VAL A 1 190 ? 19.263 -13.469 -5.733 1.00 93.69 190 VAL A CA 1
ATOM 1444 C C . VAL A 1 190 ? 18.118 -14.006 -4.884 1.00 93.69 190 VAL A C 1
ATOM 1446 O O . VAL A 1 190 ? 16.984 -13.944 -5.339 1.00 93.69 190 VAL A O 1
ATOM 1449 N N . GLY A 1 191 ? 18.385 -14.449 -3.653 1.00 94.44 191 GLY A N 1
ATOM 1450 C CA . GLY A 1 191 ? 17.371 -15.071 -2.806 1.00 94.44 191 GLY A CA 1
ATOM 1451 C C . GLY A 1 191 ? 16.213 -14.150 -2.424 1.00 94.44 191 GLY A C 1
ATOM 1452 O O . GLY A 1 191 ? 15.108 -14.636 -2.221 1.00 94.44 191 GLY A O 1
ATOM 1453 N N . CYS A 1 192 ? 16.432 -12.834 -2.359 1.00 95.00 192 CYS A N 1
ATOM 1454 C CA . CYS A 1 192 ? 15.340 -11.875 -2.175 1.00 95.00 192 CYS A CA 1
ATOM 1455 C C . CYS A 1 192 ? 14.745 -11.445 -3.523 1.00 95.00 192 CYS A C 1
ATOM 1457 O O . CYS A 1 192 ? 13.529 -11.337 -3.671 1.00 95.00 192 CYS A O 1
ATOM 1459 N N . HIS A 1 193 ? 15.602 -11.181 -4.515 1.00 95.44 193 HIS A N 1
ATOM 1460 C CA . HIS A 1 193 ? 15.189 -10.559 -5.772 1.00 95.44 193 HIS A CA 1
ATOM 1461 C C . HIS A 1 193 ? 14.449 -11.497 -6.728 1.00 95.44 193 HIS A C 1
ATOM 1463 O O . HIS A 1 193 ? 13.556 -11.029 -7.428 1.00 95.44 193 HIS A O 1
ATOM 1469 N N . ASN A 1 194 ? 14.778 -12.792 -6.764 1.00 95.19 194 ASN A N 1
ATOM 1470 C CA . ASN A 1 194 ? 14.133 -13.740 -7.678 1.00 95.19 194 ASN A CA 1
ATOM 1471 C C . ASN A 1 194 ? 12.626 -13.896 -7.421 1.00 95.19 194 ASN A C 1
ATOM 1473 O O . ASN A 1 194 ? 11.882 -14.140 -8.360 1.00 95.19 194 ASN A O 1
ATOM 1477 N N . GLY A 1 195 ? 12.169 -13.717 -6.181 1.00 94.88 195 GLY A N 1
ATOM 1478 C CA . GLY A 1 195 ? 10.751 -13.712 -5.840 1.00 94.88 195 GLY A CA 1
ATOM 1479 C C . GLY A 1 195 ? 10.131 -12.320 -5.820 1.00 94.88 195 GLY A C 1
ATOM 1480 O O . GLY A 1 195 ? 9.041 -12.126 -6.343 1.00 94.88 195 GLY A O 1
ATOM 1481 N N . MET A 1 196 ? 10.829 -11.332 -5.254 1.00 96.56 196 MET A N 1
ATOM 1482 C CA . MET A 1 196 ? 10.298 -9.971 -5.118 1.00 96.56 196 MET A CA 1
ATOM 1483 C C . MET A 1 196 ? 10.144 -9.244 -6.453 1.00 96.56 196 MET A C 1
ATOM 1485 O O . MET A 1 196 ? 9.130 -8.584 -6.665 1.00 96.56 196 MET A O 1
ATOM 1489 N N . ASP A 1 197 ? 11.148 -9.291 -7.334 1.00 96.38 197 ASP A N 1
ATOM 1490 C CA . ASP A 1 197 ? 11.140 -8.500 -8.568 1.00 96.38 197 ASP A CA 1
ATOM 1491 C C . ASP A 1 197 ? 9.996 -8.864 -9.531 1.00 96.38 197 ASP A C 1
ATOM 1493 O O . ASP A 1 197 ? 9.347 -7.926 -10.004 1.00 96.38 197 ASP A O 1
ATOM 1497 N N . PRO A 1 198 ? 9.670 -10.150 -9.788 1.00 95.94 198 PRO A N 1
ATOM 1498 C CA . PRO A 1 198 ? 8.527 -10.485 -10.639 1.00 95.94 198 PRO A CA 1
ATOM 1499 C C . PRO A 1 198 ? 7.165 -10.154 -10.006 1.00 95.94 198 PRO A C 1
ATOM 1501 O O . PRO A 1 198 ? 6.207 -9.913 -10.734 1.00 95.94 198 PRO A O 1
ATOM 1504 N N . LEU A 1 199 ? 7.068 -10.070 -8.674 1.00 95.69 199 LEU A N 1
ATOM 1505 C CA . LEU A 1 199 ? 5.849 -9.627 -7.982 1.00 95.69 199 LEU A CA 1
ATOM 1506 C C . LEU A 1 199 ? 5.718 -8.095 -7.976 1.00 95.69 199 LEU A C 1
ATOM 1508 O O . LEU A 1 199 ? 4.645 -7.547 -8.216 1.00 95.69 199 LEU A O 1
ATOM 1512 N N . THR A 1 200 ? 6.828 -7.388 -7.749 1.00 95.81 200 THR A N 1
ATOM 1513 C CA . THR A 1 200 ? 6.890 -5.913 -7.722 1.00 95.81 200 THR A CA 1
ATOM 1514 C C . THR A 1 200 ? 6.639 -5.298 -9.104 1.00 95.81 200 THR A C 1
ATOM 1516 O O . THR A 1 200 ? 6.343 -4.105 -9.218 1.00 95.81 200 THR A O 1
ATOM 1519 N N . GLN A 1 201 ? 6.747 -6.095 -10.169 1.00 96.19 201 GLN A N 1
ATOM 1520 C CA . GLN A 1 201 ? 6.406 -5.688 -11.527 1.00 96.19 201 GLN A CA 1
ATOM 1521 C C . GLN A 1 201 ? 4.954 -5.193 -11.643 1.00 96.19 201 GLN A C 1
ATOM 1523 O O . GLN A 1 201 ? 4.737 -4.217 -12.349 1.00 96.19 201 GLN A O 1
ATOM 1528 N N . ALA A 1 202 ? 4.001 -5.713 -10.860 1.00 96.25 202 ALA A N 1
ATOM 1529 C CA . ALA A 1 202 ? 2.619 -5.203 -10.829 1.00 96.25 202 ALA A CA 1
ATOM 1530 C C . ALA A 1 202 ? 2.505 -3.702 -10.492 1.00 96.25 202 ALA A C 1
ATOM 1532 O O . ALA A 1 202 ? 1.516 -3.048 -10.816 1.00 96.25 202 ALA A O 1
ATOM 1533 N N . PHE A 1 203 ? 3.540 -3.125 -9.876 1.00 97.19 203 PHE A N 1
ATOM 1534 C CA . PHE A 1 203 ? 3.599 -1.703 -9.554 1.00 97.19 203 PHE A CA 1
ATOM 1535 C C . PHE A 1 203 ? 4.368 -0.871 -10.597 1.00 97.19 203 PHE A C 1
ATOM 1537 O O . PHE A 1 203 ? 4.647 0.302 -10.356 1.00 97.19 203 PHE A O 1
ATOM 1544 N N . ALA A 1 204 ? 4.708 -1.431 -11.764 1.00 97.50 204 ALA A N 1
ATOM 1545 C CA . ALA A 1 204 ? 5.524 -0.778 -12.797 1.00 97.50 204 ALA A CA 1
ATOM 1546 C C . ALA A 1 204 ? 4.929 0.523 -13.350 1.00 97.50 204 ALA A C 1
ATOM 1548 O O . ALA A 1 204 ? 5.659 1.383 -13.846 1.00 97.50 204 ALA A O 1
ATOM 1549 N N . TYR A 1 205 ? 3.612 0.691 -13.240 1.00 97.94 205 TYR A N 1
ATOM 1550 C CA . TYR A 1 205 ? 2.896 1.881 -13.702 1.00 97.94 205 TYR A CA 1
ATOM 1551 C C . TYR A 1 205 ? 2.690 2.942 -12.615 1.00 97.94 205 TYR A C 1
ATOM 1553 O O . TYR A 1 205 ? 2.183 4.020 -12.923 1.00 97.94 205 TYR A O 1
ATOM 1561 N N . TYR A 1 206 ? 3.126 2.678 -11.380 1.00 97.69 206 TYR A N 1
ATOM 1562 C CA . TYR A 1 206 ? 2.926 3.550 -10.224 1.00 97.69 206 TYR A CA 1
ATOM 1563 C C . TYR A 1 206 ? 4.195 4.313 -9.856 1.00 97.69 206 TYR A C 1
ATOM 1565 O O . TYR A 1 206 ? 5.281 3.730 -9.740 1.00 97.69 206 TYR A O 1
ATOM 1573 N N . ASN A 1 207 ? 4.050 5.611 -9.607 1.00 96.62 207 ASN A N 1
ATOM 1574 C CA . ASN A 1 207 ? 5.096 6.445 -9.034 1.00 96.62 207 ASN A CA 1
ATOM 1575 C C . ASN A 1 207 ? 4.548 7.352 -7.923 1.00 96.62 207 ASN A C 1
ATOM 1577 O O . ASN A 1 207 ? 3.343 7.547 -7.817 1.00 96.62 207 ASN A O 1
ATOM 1581 N N . TYR A 1 208 ? 5.443 7.900 -7.105 1.00 97.31 208 TYR A N 1
ATOM 1582 C CA . TYR A 1 208 ? 5.147 9.037 -6.247 1.00 97.31 208 TYR A CA 1
ATOM 1583 C C . TYR A 1 208 ? 5.797 10.277 -6.863 1.00 97.31 208 TYR A C 1
ATOM 1585 O O . TYR A 1 208 ? 7.023 10.364 -6.926 1.00 97.31 208 TYR A O 1
ATOM 1593 N N . ASP A 1 209 ? 4.980 11.189 -7.385 1.00 96.31 209 ASP A N 1
ATOM 1594 C CA . ASP A 1 209 ? 5.438 12.435 -7.997 1.00 96.31 209 ASP A CA 1
ATOM 1595 C C . ASP A 1 209 ? 5.511 13.536 -6.941 1.00 96.31 209 ASP A C 1
ATOM 1597 O O . ASP A 1 209 ? 4.539 13.787 -6.225 1.00 96.31 209 ASP A O 1
ATOM 1601 N N . TYR A 1 210 ? 6.673 14.171 -6.816 1.00 97.00 210 TYR A N 1
ATOM 1602 C CA . TYR A 1 210 ? 6.922 15.217 -5.833 1.00 97.00 210 TYR A CA 1
ATOM 1603 C C . TYR A 1 210 ? 8.092 16.110 -6.261 1.00 97.00 210 TYR A C 1
ATOM 1605 O O . TYR A 1 210 ? 8.923 15.743 -7.095 1.00 97.00 210 TYR A O 1
ATOM 1613 N N . ASN A 1 211 ? 8.168 17.314 -5.690 1.00 96.25 211 ASN A N 1
ATOM 1614 C CA . ASN A 1 211 ? 9.228 18.262 -6.017 1.00 96.25 211 ASN A CA 1
ATOM 1615 C C . ASN A 1 211 ? 10.473 17.997 -5.163 1.00 96.25 211 ASN A C 1
ATOM 1617 O O . ASN A 1 211 ? 10.561 18.496 -4.050 1.00 96.25 211 ASN A O 1
ATOM 1621 N N . VAL A 1 212 ? 11.454 17.275 -5.702 1.00 93.62 212 VAL A N 1
ATOM 1622 C CA . VAL A 1 212 ? 12.693 16.927 -4.980 1.00 93.62 212 VAL A CA 1
ATOM 1623 C C . VAL A 1 212 ? 13.446 18.156 -4.442 1.00 93.62 212 VAL A C 1
ATOM 1625 O O . VAL A 1 212 ? 14.015 18.096 -3.356 1.00 93.62 212 VAL A O 1
ATOM 1628 N N . GLU A 1 213 ? 13.423 19.283 -5.161 1.00 96.06 213 GLU A N 1
ATOM 1629 C CA . GLU A 1 213 ? 14.189 20.487 -4.802 1.00 96.06 213 GLU A CA 1
ATOM 1630 C C . GLU A 1 213 ? 13.501 21.337 -3.723 1.00 96.06 213 GLU A C 1
ATOM 1632 O O . GLU A 1 213 ? 14.152 21.831 -2.804 1.00 96.06 213 GLU A O 1
ATOM 1637 N N . ASN A 1 214 ? 12.182 21.530 -3.830 1.00 97.19 214 ASN A N 1
ATOM 1638 C CA . ASN A 1 214 ? 11.420 22.415 -2.935 1.00 97.19 214 ASN A CA 1
ATOM 1639 C C . ASN A 1 214 ? 10.606 21.667 -1.866 1.00 97.19 214 ASN A C 1
ATOM 1641 O O . ASN A 1 214 ? 10.111 22.292 -0.931 1.00 97.19 214 ASN A O 1
ATOM 1645 N N . ASP A 1 215 ? 10.441 20.355 -2.011 1.00 96.12 215 ASP A N 1
ATOM 1646 C CA . ASP A 1 215 ? 9.732 19.456 -1.099 1.00 96.12 215 ASP A CA 1
ATOM 1647 C C . ASP A 1 215 ? 10.493 18.120 -0.998 1.00 96.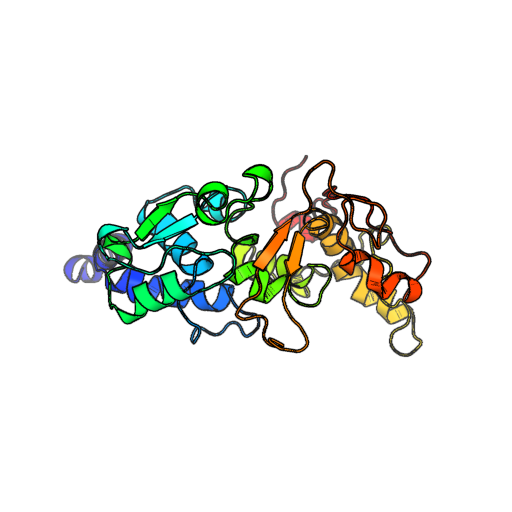12 215 ASP A C 1
ATOM 1649 O O . ASP A 1 215 ? 9.985 17.077 -1.407 1.00 96.12 215 ASP A O 1
ATOM 1653 N N . PRO A 1 216 ? 11.735 18.119 -0.477 1.00 95.00 216 PRO A N 1
ATOM 1654 C CA . PRO A 1 216 ? 12.575 16.918 -0.438 1.00 95.00 216 PRO A CA 1
ATOM 1655 C C . PRO A 1 216 ? 11.951 15.780 0.382 1.00 95.00 216 PRO A C 1
ATOM 1657 O O . PRO A 1 216 ? 12.220 14.607 0.129 1.00 95.00 216 PRO A O 1
ATOM 1660 N N . GLU A 1 217 ? 11.068 16.104 1.329 1.00 94.31 217 GLU A N 1
ATOM 1661 C CA . GLU A 1 217 ? 10.312 15.124 2.108 1.00 94.31 217 GLU A CA 1
ATOM 1662 C C . GLU A 1 217 ? 9.103 14.564 1.346 1.00 94.31 217 GLU A C 1
ATOM 1664 O O . GLU A 1 217 ? 8.627 13.478 1.676 1.00 94.31 217 GLU A O 1
ATOM 1669 N N . GLY A 1 218 ? 8.660 15.224 0.276 1.00 95.94 218 GLY A N 1
ATOM 1670 C CA . GLY A 1 218 ? 7.529 14.812 -0.548 1.00 95.94 218 GLY A CA 1
ATOM 1671 C C . GLY A 1 218 ? 6.185 14.984 0.154 1.00 95.94 218 GLY A C 1
ATOM 1672 O O . GLY A 1 218 ? 5.255 14.237 -0.137 1.00 95.94 218 GLY A O 1
ATOM 1673 N N . LEU A 1 219 ? 6.060 15.926 1.092 1.00 95.44 219 LEU A N 1
ATOM 1674 C CA . LEU A 1 219 ? 4.840 16.139 1.879 1.00 95.44 219 LEU A CA 1
ATOM 1675 C C . LEU A 1 219 ? 3.646 16.583 1.022 1.00 95.44 219 LEU A C 1
ATOM 1677 O O . LEU A 1 219 ? 2.502 16.316 1.383 1.00 95.44 219 LEU A O 1
ATOM 1681 N N . ASN A 1 220 ? 3.897 17.211 -0.121 1.00 95.81 220 ASN A N 1
ATOM 1682 C CA . ASN A 1 220 ? 2.885 17.670 -1.073 1.00 95.81 220 ASN A CA 1
ATOM 1683 C C . ASN A 1 220 ? 2.893 16.844 -2.370 1.00 95.81 220 ASN A C 1
ATOM 1685 O O . ASN A 1 220 ? 2.299 17.249 -3.370 1.00 95.81 220 ASN A O 1
ATOM 1689 N N . GLY A 1 221 ? 3.605 15.713 -2.368 1.00 96.81 221 GLY A N 1
ATOM 1690 C CA . GLY A 1 221 ? 3.611 14.764 -3.472 1.00 96.81 221 GLY A CA 1
ATOM 1691 C C . GLY A 1 221 ? 2.326 13.946 -3.553 1.00 96.81 221 GLY A C 1
ATOM 1692 O O . GLY A 1 221 ? 1.473 14.006 -2.669 1.00 96.81 221 GLY A O 1
ATOM 1693 N N . GLN A 1 222 ? 2.196 13.168 -4.622 1.00 96.75 222 GLN A N 1
ATOM 1694 C CA . GLN A 1 222 ? 1.013 12.357 -4.896 1.00 96.75 222 GLN A CA 1
ATOM 1695 C C . GLN A 1 222 ? 1.371 11.053 -5.602 1.00 96.75 222 GLN A C 1
ATOM 1697 O O . GLN A 1 222 ? 2.339 10.982 -6.361 1.00 96.75 222 GLN A O 1
ATOM 1702 N N . MET A 1 223 ? 0.551 10.022 -5.400 1.00 96.19 223 MET A N 1
ATOM 1703 C CA . MET A 1 223 ? 0.631 8.823 -6.229 1.00 96.19 223 MET A CA 1
ATOM 1704 C C . MET A 1 223 ? 0.172 9.157 -7.653 1.00 96.19 223 MET A C 1
ATOM 1706 O O . MET A 1 223 ? -0.858 9.796 -7.858 1.00 96.19 223 MET A O 1
ATOM 1710 N N . VAL A 1 224 ? 0.943 8.725 -8.643 1.00 95.88 224 VAL A N 1
ATOM 1711 C CA . VAL A 1 224 ? 0.597 8.834 -10.058 1.00 95.88 224 VAL A CA 1
ATOM 1712 C C . VAL A 1 224 ? 0.599 7.454 -10.697 1.00 95.88 224 VAL A C 1
ATOM 1714 O O . VAL A 1 224 ? 1.441 6.605 -10.394 1.00 95.88 224 VAL A O 1
ATOM 1717 N N . TYR A 1 225 ? -0.343 7.246 -11.611 1.00 97.06 225 TYR A N 1
ATOM 1718 C CA . TYR A 1 225 ? -0.528 5.990 -12.322 1.00 97.06 225 TYR A CA 1
ATOM 1719 C C . TYR A 1 225 ? -0.602 6.244 -13.824 1.00 97.06 225 TYR A C 1
ATOM 1721 O O . TYR A 1 225 ? -1.464 6.990 -14.297 1.00 97.06 225 TYR A O 1
ATOM 1729 N N . ASN A 1 226 ? 0.279 5.597 -14.585 1.00 97.31 226 ASN A N 1
ATOM 1730 C CA . ASN A 1 226 ? 0.212 5.635 -16.041 1.00 97.31 226 ASN A CA 1
ATOM 1731 C C . ASN A 1 226 ? -0.956 4.755 -16.492 1.00 97.31 226 ASN A C 1
ATOM 1733 O O . ASN A 1 226 ? -0.925 3.537 -16.327 1.00 97.31 226 ASN A O 1
ATOM 1737 N N . GLN A 1 227 ? -1.999 5.359 -17.056 1.00 95.06 227 GLN A N 1
ATOM 1738 C CA . GLN A 1 227 ? -3.182 4.653 -17.555 1.00 95.06 227 GLN A CA 1
ATOM 1739 C C . GLN A 1 227 ? -2.922 4.000 -18.915 1.00 95.06 227 GLN A C 1
ATOM 1741 O O . GLN A 1 227 ? -1.894 4.241 -19.552 1.00 95.06 227 GLN A O 1
ATOM 1746 N N . GLU A 1 228 ? -3.850 3.160 -19.371 1.00 93.06 228 GLU A N 1
ATOM 1747 C CA . GLU A 1 228 ? -3.794 2.632 -20.731 1.00 93.06 228 GLU A CA 1
ATOM 1748 C C . GLU A 1 228 ? -3.754 3.790 -21.744 1.00 93.06 228 GLU A C 1
ATOM 1750 O O . GLU A 1 228 ? -4.467 4.784 -21.609 1.00 93.06 228 GLU A O 1
ATOM 1755 N N . GLY A 1 229 ? -2.861 3.691 -22.730 1.00 92.81 229 GLY A N 1
ATOM 1756 C CA . GLY A 1 229 ? -2.607 4.759 -23.701 1.00 92.81 229 GLY A CA 1
ATOM 1757 C C . GLY A 1 229 ? -1.661 5.866 -23.221 1.00 92.81 229 GLY A C 1
ATOM 1758 O O . GLY A 1 229 ? -1.232 6.673 -24.044 1.00 92.81 229 GLY A O 1
ATOM 1759 N N . MET A 1 230 ? -1.276 5.902 -21.938 1.00 95.25 230 MET A N 1
ATOM 1760 C CA . MET A 1 230 ? -0.203 6.782 -21.464 1.00 95.25 230 MET A CA 1
ATOM 1761 C C . MET A 1 230 ? 1.168 6.161 -21.733 1.00 95.25 230 MET A C 1
ATOM 1763 O O . MET A 1 230 ? 1.353 4.944 -21.682 1.00 95.25 230 MET A O 1
ATOM 1767 N N . THR A 1 231 ? 2.145 7.011 -22.026 1.00 95.50 231 THR A N 1
ATOM 1768 C CA . THR A 1 231 ? 3.528 6.610 -22.287 1.00 95.50 231 THR A CA 1
ATOM 1769 C C . THR A 1 231 ? 4.460 7.540 -21.527 1.00 95.50 231 THR A C 1
ATOM 1771 O O . THR A 1 231 ? 4.360 8.760 -21.652 1.00 95.50 231 THR A O 1
ATOM 1774 N N . ASP A 1 232 ? 5.356 6.961 -20.737 1.00 96.00 232 ASP A N 1
ATOM 1775 C CA . ASP A 1 232 ? 6.458 7.668 -20.105 1.00 96.00 232 ASP A CA 1
ATOM 1776 C C . ASP A 1 232 ? 7.485 8.048 -21.179 1.00 96.00 232 ASP A C 1
ATOM 1778 O O . ASP A 1 232 ? 7.929 7.212 -21.971 1.00 96.00 232 ASP A O 1
ATOM 1782 N N . ALA A 1 233 ? 7.858 9.325 -21.227 1.00 93.62 233 ALA A N 1
ATOM 1783 C CA . ALA A 1 233 ? 8.752 9.844 -22.259 1.00 93.62 233 ALA A CA 1
ATOM 1784 C C . ALA A 1 233 ? 10.169 9.247 -22.193 1.00 93.62 233 ALA A C 1
ATOM 1786 O O . ALA A 1 233 ? 10.853 9.195 -23.214 1.00 93.62 233 ALA A O 1
ATOM 1787 N N . SER A 1 234 ? 10.606 8.802 -21.013 1.00 92.12 234 SER A N 1
ATOM 1788 C CA . SER A 1 234 ? 11.935 8.227 -20.795 1.00 92.12 234 SER A CA 1
ATOM 1789 C C . SER A 1 234 ? 11.989 6.767 -21.226 1.00 92.12 234 SER A C 1
ATOM 1791 O O . SER A 1 234 ? 12.989 6.336 -21.794 1.00 92.12 234 SER A O 1
ATOM 1793 N N . THR A 1 235 ? 10.923 6.003 -20.965 1.00 93.62 235 THR A N 1
ATOM 1794 C CA . THR A 1 235 ? 10.889 4.564 -21.285 1.00 93.62 235 THR A CA 1
ATOM 1795 C C . THR A 1 235 ? 10.293 4.271 -22.660 1.00 93.62 235 THR A C 1
ATOM 1797 O O . THR A 1 235 ? 10.503 3.186 -23.198 1.00 93.62 235 THR A O 1
ATOM 1800 N N . GLY A 1 236 ? 9.523 5.202 -23.237 1.00 94.88 236 GLY A N 1
ATOM 1801 C CA . GLY A 1 236 ? 8.753 4.955 -24.458 1.00 94.88 236 GLY A CA 1
ATOM 1802 C C . GLY A 1 236 ? 7.667 3.886 -24.280 1.00 94.88 236 GLY A C 1
ATOM 1803 O O . GLY A 1 236 ? 7.152 3.360 -25.265 1.00 94.88 236 GLY A O 1
ATOM 1804 N N . SER A 1 237 ? 7.322 3.553 -23.033 1.00 95.81 237 SER A N 1
ATOM 1805 C CA . SER A 1 237 ? 6.321 2.555 -22.655 1.00 95.81 237 SER A CA 1
ATOM 1806 C C . SER A 1 237 ? 5.420 3.094 -21.540 1.00 95.81 237 SER A C 1
ATOM 1808 O O . SER A 1 237 ? 5.601 4.211 -21.064 1.00 95.81 237 SER A O 1
ATOM 1810 N N . ARG A 1 238 ? 4.453 2.301 -21.079 1.00 97.19 238 ARG A N 1
ATOM 1811 C CA . ARG A 1 238 ? 3.610 2.663 -19.929 1.00 97.19 238 ARG A CA 1
ATOM 1812 C C . ARG A 1 238 ? 4.364 2.581 -18.587 1.00 97.19 238 ARG A C 1
ATOM 1814 O O . ARG A 1 238 ? 3.921 3.166 -17.600 1.00 97.19 238 ARG A O 1
ATOM 1821 N N . VAL A 1 239 ? 5.505 1.887 -18.544 1.00 97.69 239 VAL A N 1
ATOM 1822 C CA . VAL A 1 239 ? 6.349 1.727 -17.347 1.00 97.69 239 VAL A CA 1
ATOM 1823 C C . VAL A 1 239 ? 6.943 3.067 -16.921 1.00 97.69 239 VAL A C 1
ATOM 1825 O O . VAL A 1 239 ? 7.484 3.803 -17.746 1.00 97.69 239 VAL A O 1
ATOM 1828 N N . GLN A 1 240 ? 6.859 3.361 -15.624 1.00 97.44 240 GLN A N 1
ATOM 1829 C CA . GLN A 1 240 ? 7.419 4.568 -15.017 1.00 97.44 240 GLN A CA 1
ATOM 1830 C C . GLN A 1 240 ? 8.942 4.605 -15.173 1.00 97.44 240 GLN A C 1
ATOM 1832 O O . GLN A 1 240 ? 9.613 3.608 -14.887 1.00 97.44 240 GLN A O 1
ATOM 1837 N N . ALA A 1 241 ? 9.494 5.772 -15.530 1.00 95.50 241 ALA A N 1
ATOM 1838 C CA . ALA A 1 241 ? 10.929 5.989 -15.750 1.00 95.50 241 ALA A CA 1
ATOM 1839 C C . ALA A 1 241 ? 11.820 5.377 -14.666 1.00 95.50 241 ALA A C 1
ATOM 1841 O O . ALA A 1 241 ? 12.854 4.785 -14.976 1.00 95.50 241 ALA A O 1
ATOM 1842 N N . LYS A 1 242 ? 11.390 5.450 -13.398 1.00 94.50 242 LYS A N 1
ATOM 1843 C CA . LYS A 1 242 ? 12.125 4.924 -12.241 1.00 94.50 242 LYS A CA 1
ATOM 1844 C C . LYS A 1 242 ? 12.543 3.461 -12.382 1.00 94.50 242 LYS A C 1
ATOM 1846 O O . LYS A 1 242 ? 13.604 3.101 -11.894 1.00 94.50 242 LYS A O 1
ATOM 1851 N N . TYR A 1 243 ? 11.779 2.621 -13.082 1.00 95.50 243 TYR A N 1
ATOM 1852 C CA . TYR A 1 243 ? 12.144 1.213 -13.282 1.00 95.50 243 TYR A CA 1
ATOM 1853 C C . TYR A 1 243 ? 13.374 1.030 -14.185 1.00 95.50 243 TYR A C 1
ATOM 1855 O O . TYR A 1 243 ? 13.986 -0.036 -14.145 1.00 95.50 243 TYR A O 1
ATOM 1863 N N . HIS A 1 244 ? 13.755 2.042 -14.974 1.00 94.00 244 HIS A N 1
ATOM 1864 C CA . HIS A 1 244 ? 14.865 1.986 -15.935 1.00 94.00 244 HIS A CA 1
ATOM 1865 C C . HIS A 1 244 ? 16.021 2.958 -15.604 1.00 94.00 244 HIS A C 1
ATOM 1867 O O . HIS A 1 244 ? 17.004 2.999 -16.340 1.00 94.00 244 HIS A O 1
ATOM 1873 N N . ILE A 1 245 ? 15.970 3.706 -14.490 1.00 91.06 245 ILE A N 1
ATOM 1874 C CA . ILE A 1 245 ? 16.984 4.741 -14.154 1.00 91.06 245 ILE A CA 1
ATOM 1875 C C . ILE A 1 245 ? 18.400 4.194 -13.935 1.00 91.06 245 ILE A C 1
ATOM 1877 O O . ILE A 1 245 ? 19.376 4.912 -14.119 1.00 91.06 245 ILE A O 1
ATOM 1881 N N . ASN A 1 246 ? 18.517 2.919 -13.561 1.00 91.06 246 ASN A N 1
ATOM 1882 C CA . ASN A 1 246 ? 19.778 2.263 -13.211 1.00 91.06 246 ASN A CA 1
ATOM 1883 C C . ASN A 1 246 ? 20.110 1.106 -14.169 1.00 91.06 246 ASN A C 1
ATOM 1885 O O . ASN A 1 246 ? 20.737 0.127 -13.766 1.00 91.06 246 ASN A O 1
ATOM 1889 N N . ALA A 1 247 ? 19.698 1.206 -15.438 1.00 91.69 247 ALA A N 1
ATOM 1890 C CA . ALA A 1 247 ? 19.881 0.150 -16.442 1.00 91.69 247 ALA A CA 1
ATOM 1891 C C . ALA A 1 247 ? 21.348 -0.307 -16.617 1.00 91.69 247 ALA A C 1
ATOM 1893 O O . ALA A 1 247 ? 21.608 -1.454 -16.977 1.00 91.69 247 ALA A O 1
ATOM 1894 N N . ASN A 1 248 ? 22.311 0.565 -16.304 1.00 91.56 248 ASN A N 1
ATOM 1895 C CA . ASN A 1 248 ? 23.743 0.285 -16.438 1.00 91.56 248 ASN A CA 1
ATOM 1896 C C . ASN A 1 248 ? 24.352 -0.470 -15.240 1.00 91.56 248 ASN A C 1
ATOM 1898 O O . ASN A 1 248 ? 25.509 -0.880 -15.319 1.00 91.56 248 ASN A O 1
ATOM 1902 N N . ASN A 1 249 ? 23.619 -0.673 -14.135 1.00 89.81 249 ASN A N 1
ATOM 1903 C CA . ASN A 1 249 ? 24.125 -1.467 -13.003 1.00 89.81 249 ASN A CA 1
ATOM 1904 C C . ASN A 1 249 ? 24.367 -2.926 -13.419 1.00 89.81 249 ASN A C 1
ATOM 1906 O O . ASN A 1 249 ? 25.344 -3.549 -12.995 1.00 89.81 249 ASN A O 1
ATOM 1910 N N . PHE A 1 250 ? 23.491 -3.458 -14.272 1.00 90.88 250 PHE A N 1
ATOM 1911 C CA . PHE A 1 250 ? 23.674 -4.728 -14.948 1.00 90.88 250 PHE A CA 1
ATOM 1912 C C . PHE A 1 250 ? 22.883 -4.753 -16.266 1.00 90.88 250 PHE A C 1
ATOM 1914 O O . PHE A 1 250 ? 21.707 -5.108 -16.289 1.00 90.88 250 PHE A O 1
ATOM 1921 N N . GLU A 1 251 ? 23.552 -4.424 -17.375 1.00 91.88 251 GLU A N 1
ATOM 1922 C CA . GLU A 1 251 ? 22.927 -4.257 -18.701 1.00 91.88 251 GLU A CA 1
ATOM 1923 C C . GLU A 1 251 ? 22.134 -5.489 -19.171 1.00 91.88 251 GLU A C 1
ATOM 1925 O O . GLU A 1 251 ? 21.089 -5.352 -19.804 1.00 91.88 251 GLU A O 1
ATOM 1930 N N . PHE A 1 252 ? 22.583 -6.697 -18.814 1.00 91.75 252 PHE A N 1
ATOM 1931 C CA . PHE A 1 252 ? 21.916 -7.956 -19.175 1.00 91.75 252 PHE A CA 1
ATOM 1932 C C . PHE A 1 252 ? 20.797 -8.369 -18.204 1.00 91.75 252 PHE A C 1
ATOM 1934 O O . PHE A 1 252 ? 20.348 -9.516 -18.230 1.00 91.75 252 PHE A O 1
ATOM 1941 N N . GLY A 1 253 ? 20.414 -7.495 -17.272 1.00 93.44 253 GLY A N 1
ATOM 1942 C CA . GLY A 1 253 ? 19.341 -7.752 -16.315 1.00 93.44 253 GLY A CA 1
ATOM 1943 C C . GLY A 1 253 ? 17.972 -7.700 -16.968 1.00 93.44 253 GLY A C 1
ATOM 1944 O O . GLY A 1 253 ? 17.826 -7.280 -18.115 1.00 93.44 253 GLY A O 1
ATOM 1945 N N . TYR A 1 254 ? 16.955 -8.107 -16.217 1.00 95.88 254 TYR A N 1
ATOM 1946 C CA . TYR A 1 254 ? 15.587 -8.055 -16.707 1.00 95.88 254 TYR A CA 1
ATOM 1947 C C . TYR A 1 254 ? 15.129 -6.602 -16.893 1.00 95.88 254 TYR A C 1
ATOM 1949 O O . TYR A 1 254 ? 15.199 -5.793 -15.962 1.00 95.88 254 TYR A O 1
ATOM 1957 N N . ILE A 1 255 ? 14.654 -6.280 -18.096 1.00 96.44 255 ILE A N 1
ATOM 1958 C CA . ILE A 1 255 ? 13.991 -5.011 -18.408 1.00 96.44 255 ILE A CA 1
ATOM 1959 C C . ILE A 1 255 ? 12.510 -5.205 -18.120 1.00 96.44 255 ILE A C 1
ATOM 1961 O O . ILE A 1 255 ? 11.893 -6.078 -18.718 1.00 96.44 255 ILE A O 1
ATOM 1965 N N . THR A 1 256 ? 11.936 -4.392 -17.235 1.00 96.50 256 THR A N 1
ATOM 1966 C CA . THR A 1 256 ? 10.502 -4.433 -16.927 1.00 96.50 256 THR A CA 1
ATOM 1967 C C . THR A 1 256 ? 9.695 -3.821 -18.081 1.00 96.50 256 THR A C 1
ATOM 1969 O O . THR A 1 256 ? 9.845 -2.615 -18.300 1.00 96.50 256 THR A O 1
ATOM 1972 N N . PRO A 1 257 ? 8.874 -4.596 -18.822 1.00 95.94 257 PRO A N 1
ATOM 1973 C CA . PRO A 1 257 ? 8.162 -4.103 -20.004 1.00 95.94 257 PRO A CA 1
ATOM 1974 C C . PRO A 1 257 ? 6.719 -3.654 -19.713 1.00 95.94 257 PRO A C 1
ATOM 1976 O O . PRO A 1 257 ? 6.158 -2.850 -20.456 1.00 95.94 257 PRO A O 1
ATOM 1979 N N . ASP A 1 258 ? 6.116 -4.171 -18.642 1.00 96.38 258 ASP A N 1
ATOM 1980 C CA . ASP A 1 258 ? 4.708 -4.002 -18.282 1.00 96.38 258 ASP A CA 1
ATOM 1981 C C . ASP A 1 258 ? 4.478 -4.309 -16.788 1.00 96.38 258 ASP A C 1
ATOM 1983 O O . ASP A 1 258 ? 5.442 -4.434 -16.030 1.00 96.38 258 ASP A O 1
ATOM 1987 N N . ASP A 1 259 ? 3.216 -4.425 -16.370 1.00 96.06 259 ASP A N 1
ATOM 1988 C CA . ASP A 1 259 ? 2.770 -4.765 -15.016 1.00 96.06 259 ASP A CA 1
ATOM 1989 C C . ASP A 1 259 ? 2.462 -6.261 -14.799 1.00 96.06 259 ASP A C 1
ATOM 1991 O O . ASP A 1 259 ? 1.766 -6.618 -13.847 1.00 96.06 259 ASP A O 1
ATOM 1995 N N . SER A 1 260 ? 2.993 -7.159 -15.642 1.00 95.56 260 SER A N 1
ATOM 1996 C CA . SER A 1 260 ? 2.819 -8.607 -15.468 1.00 95.56 260 SER A CA 1
ATOM 1997 C C . SER A 1 260 ? 3.253 -9.063 -14.078 1.00 95.56 260 SER A C 1
ATOM 1999 O O . SER A 1 260 ? 4.310 -8.684 -13.580 1.00 95.56 260 SER A O 1
ATOM 2001 N N . TRP A 1 261 ? 2.466 -9.949 -13.482 1.00 92.31 261 TRP A N 1
ATOM 2002 C CA . TRP A 1 261 ? 2.722 -10.489 -12.156 1.00 92.31 261 TRP A CA 1
ATOM 2003 C C . TRP A 1 261 ? 3.032 -11.981 -12.258 1.00 92.31 261 TRP A C 1
ATOM 2005 O O . TRP A 1 261 ? 2.211 -12.766 -12.732 1.00 92.31 261 TRP A O 1
ATOM 2015 N N . GLU A 1 262 ? 4.224 -12.376 -11.818 1.00 94.00 262 GLU A N 1
ATOM 2016 C CA . GLU A 1 262 ? 4.651 -13.776 -11.772 1.00 94.00 262 GLU A CA 1
ATOM 2017 C C . GLU A 1 262 ? 5.103 -14.137 -10.356 1.00 94.00 262 GLU A C 1
ATOM 2019 O O . GLU A 1 262 ? 5.907 -13.435 -9.744 1.00 94.00 262 GLU A O 1
ATOM 2024 N N . ASN A 1 263 ? 4.604 -15.255 -9.827 1.00 95.12 263 ASN A N 1
ATOM 2025 C CA . ASN A 1 263 ? 4.875 -15.659 -8.453 1.00 95.12 263 ASN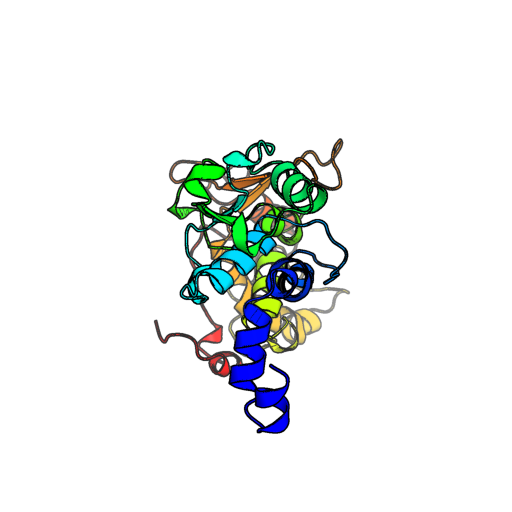 A CA 1
ATOM 2026 C C . ASN A 1 263 ? 5.725 -16.927 -8.369 1.00 95.12 263 ASN A C 1
ATOM 2028 O O . ASN A 1 263 ? 5.209 -18.047 -8.342 1.00 95.12 263 ASN A O 1
ATOM 2032 N N . TYR A 1 264 ? 7.041 -16.747 -8.263 1.00 95.50 264 TYR A N 1
ATOM 2033 C CA . TYR A 1 264 ? 7.980 -17.862 -8.100 1.00 95.50 264 TYR A CA 1
ATOM 2034 C C . TYR A 1 264 ? 7.920 -18.493 -6.707 1.00 95.50 264 TYR A C 1
ATOM 2036 O O . TYR A 1 264 ? 8.313 -19.647 -6.545 1.00 95.50 264 TYR A O 1
ATOM 2044 N N . TRP A 1 265 ? 7.345 -17.804 -5.716 1.00 95.69 265 TRP A N 1
ATOM 2045 C CA . TRP A 1 265 ? 7.124 -18.350 -4.376 1.00 95.69 265 TRP A CA 1
ATOM 2046 C C . TRP A 1 265 ? 6.012 -19.397 -4.310 1.00 95.69 265 TRP A C 1
ATOM 2048 O O . TRP A 1 265 ? 5.828 -20.010 -3.267 1.00 95.69 265 TRP A O 1
ATOM 2058 N N . ARG A 1 266 ? 5.323 -19.692 -5.418 1.00 95.31 266 ARG A N 1
ATOM 2059 C CA . ARG A 1 266 ? 4.521 -20.923 -5.562 1.00 95.31 266 ARG A CA 1
ATOM 2060 C C . ARG A 1 266 ? 5.364 -22.197 -5.569 1.00 95.31 266 ARG A C 1
ATOM 2062 O O . ARG A 1 266 ? 4.825 -23.294 -5.492 1.00 95.31 266 ARG A O 1
ATOM 2069 N N . SER A 1 267 ? 6.676 -22.057 -5.710 1.00 93.88 267 SER A N 1
ATOM 2070 C CA . SER A 1 267 ? 7.669 -23.121 -5.615 1.00 93.88 267 SER A CA 1
ATOM 2071 C C . SER A 1 267 ? 8.736 -22.745 -4.582 1.00 93.88 267 SER A C 1
ATOM 2073 O O . SER A 1 267 ? 8.729 -21.650 -4.016 1.00 93.88 267 SER A O 1
ATOM 2075 N N . GLY A 1 268 ? 9.668 -23.661 -4.320 1.00 93.50 268 GLY A N 1
ATOM 2076 C CA . GLY A 1 268 ? 10.725 -23.435 -3.333 1.00 93.50 268 GLY A CA 1
ATOM 2077 C C . GLY A 1 268 ? 10.182 -23.408 -1.904 1.00 93.50 268 GLY A C 1
ATOM 2078 O O . GLY A 1 268 ? 9.138 -23.992 -1.608 1.00 93.50 268 GLY A O 1
ATOM 2079 N N . ARG A 1 269 ? 10.895 -22.761 -0.979 1.00 94.44 269 ARG A N 1
ATOM 2080 C CA . ARG A 1 269 ? 10.492 -22.765 0.445 1.00 94.44 269 ARG A CA 1
ATOM 2081 C C . ARG A 1 269 ? 9.285 -21.876 0.731 1.00 94.44 269 ARG A C 1
ATOM 2083 O O . ARG A 1 269 ? 8.515 -22.170 1.643 1.00 94.44 269 ARG A O 1
ATOM 2090 N N . ASN A 1 270 ? 9.104 -20.818 -0.057 1.00 95.75 270 ASN A N 1
ATOM 2091 C CA . ASN A 1 270 ? 8.068 -19.814 0.183 1.00 95.75 270 ASN A CA 1
ATOM 2092 C C . ASN A 1 270 ? 6.669 -20.280 -0.249 1.00 95.75 270 ASN A C 1
ATOM 2094 O O . ASN A 1 270 ? 5.688 -19.600 0.049 1.00 95.75 270 ASN A O 1
ATOM 2098 N N . GLN A 1 271 ? 6.546 -21.479 -0.836 1.00 94.69 271 GLN A N 1
ATOM 2099 C CA . GLN A 1 271 ? 5.249 -22.122 -1.089 1.00 94.69 271 GLN A CA 1
ATOM 2100 C C . GLN A 1 271 ? 4.460 -22.364 0.208 1.00 94.69 271 GLN A C 1
ATOM 2102 O O . GLN A 1 271 ? 3.235 -22.451 0.192 1.00 94.69 271 GLN A O 1
ATOM 2107 N N . LEU A 1 272 ? 5.161 -22.428 1.348 1.00 92.62 272 LEU A N 1
ATOM 2108 C CA . LEU A 1 272 ? 4.572 -22.584 2.678 1.00 92.62 272 LEU A CA 1
ATOM 2109 C C . LEU A 1 272 ? 3.719 -21.384 3.117 1.00 92.62 272 LEU A C 1
ATOM 2111 O O . LEU A 1 272 ? 2.945 -21.524 4.059 1.00 92.62 272 LEU A O 1
ATOM 2115 N N . LEU A 1 273 ? 3.814 -20.241 2.428 1.00 92.50 273 LEU A N 1
ATOM 2116 C CA . LEU A 1 273 ? 2.912 -19.103 2.629 1.00 92.50 273 LEU A CA 1
ATOM 2117 C C . LEU A 1 273 ? 1.481 -19.375 2.126 1.00 92.50 273 LEU A C 1
ATOM 2119 O O . LEU A 1 273 ? 0.586 -18.583 2.401 1.00 92.50 273 LEU A O 1
ATOM 2123 N N . GLY A 1 274 ? 1.250 -20.487 1.416 1.00 92.31 274 GLY A N 1
ATOM 2124 C CA . GLY A 1 274 ? -0.093 -20.921 1.021 1.00 92.31 274 GLY A CA 1
ATOM 2125 C C . GLY A 1 274 ? -0.645 -20.209 -0.214 1.00 92.31 274 GLY A C 1
ATOM 2126 O O . GLY A 1 274 ? -1.836 -19.913 -0.268 1.00 92.31 274 GLY A O 1
ATOM 2127 N N . TRP A 1 275 ? 0.212 -19.919 -1.195 1.00 91.69 275 TRP A N 1
ATOM 2128 C CA . TRP A 1 275 ? -0.185 -19.277 -2.449 1.00 91.69 275 TRP A CA 1
ATOM 2129 C C . TRP A 1 275 ? -1.227 -20.085 -3.225 1.00 91.69 275 TRP A C 1
ATOM 2131 O O . TRP A 1 275 ? -1.168 -21.315 -3.271 1.00 91.69 275 TRP A O 1
ATOM 2141 N N . ASP A 1 276 ? -2.130 -19.374 -3.906 1.00 89.56 276 ASP A N 1
ATOM 2142 C CA . ASP A 1 276 ? -3.015 -19.990 -4.891 1.00 89.56 276 ASP A CA 1
ATOM 2143 C C . ASP A 1 276 ? -2.201 -20.659 -6.012 1.00 89.56 276 ASP A C 1
ATOM 2145 O O . ASP A 1 276 ? -1.140 -20.164 -6.414 1.00 89.56 276 ASP A O 1
ATOM 2149 N N . SER A 1 277 ? -2.702 -21.793 -6.507 1.00 83.19 277 SER A N 1
ATOM 2150 C CA . SER A 1 277 ? -2.030 -22.620 -7.512 1.00 83.19 277 SER A CA 1
ATOM 2151 C C . SER A 1 277 ? -1.953 -22.000 -8.913 1.00 83.19 277 SER A C 1
ATOM 2153 O O . SER A 1 277 ? -1.217 -22.528 -9.748 1.00 83.19 277 SER A O 1
ATOM 2155 N N . THR A 1 278 ? -2.703 -20.924 -9.180 1.00 72.00 278 THR A N 1
ATOM 2156 C CA . THR A 1 278 ? -2.866 -20.309 -10.509 1.00 72.00 278 THR A CA 1
ATOM 2157 C C . THR A 1 278 ? -2.536 -18.835 -10.534 1.00 72.00 278 THR A C 1
ATOM 2159 O O . THR A 1 278 ? -2.998 -18.085 -9.654 1.00 72.00 278 THR A O 1
#

Radius of gyration: 20.75 Å; chains: 1; bounding box: 55×46×61 Å

Foldseek 3Di:
DVVCVVVVVVVVVVVVVVVDLCCLLPVLLLLQCLLLAPVNDSPDAFAFLSLQQSVCVLVVHPNVQQFAFQKTKFFAVVVVFDQQEQQARRRRNCCSVVVHRSNPGIDMDGCCVRYVDPRNQDGHSCQGSSNQLRQQPPALRLSSQQSCCCSPVVDGLVRQFDLPADQQLQALQDACQDPHDNVCCSVGVSRSRRFRRLASLLCQQKHWDADCPPCVSSNRIGIDGQDVVRADPCVRASGDNRSCPRCVSHVSHDRRRHNHHDGRCCDDPNVVSVDDPD

Sequence (278 aa):
MAADILAGEASNAAYTAMEHTAFYDVTLKNLAAPWTNEAMSSFVPFNDYMATVIGLVRDDADFRSVLYSDVLYVGNSSLGLPNPSISSNAHYEALEDGGHSLKEYLIASTQSEQYNIPSAAAAGIMTTRASAHAFMKDGTNRALFRFTVLNHLCNDMEQLNDTSLPPDRVRQDVSRSPGGDSRIFLNSCVGCHNGMDPLTQAFAYYNYDYNVENDPEGLNGQMVYNQEGMTDASTGSRVQAKYHINANNFEFGYITPDDSWENYWRSGRNQLLGWDST

Secondary structure (DSSP, 8-state):
-HHHHHHT-HHHHHHHHHTSHHIIIIIIHHHHGGGGSTT--S-S---HHHHHHHHHHHTT--GGGGGTS--EEEE-GGG-PPPPBTTB-HHHHHHHHTT--HHHHEEEE-HHHHH---GGG-BTBTTSHHHHHHHTTTSSSHHHHHHHHHHHSS--TTTT--TTS--TT-BTTS-S-GGG-HHHIIIIIHHHHHHHHHHHGGGTTEEEE--TTT-TT-TT-EEEE--TT---TTTSSSS-GGGGTTGGGSTTSBP--S-----GGGSSGGGGG-----

pLDDT: mean 94.99, std 4.93, range [60.19, 98.88]